Protein AF-H0EDG7-F1 (afdb_monomer)

Radius of gyration: 40.21 Å; Cα contacts (8 Å, |Δi|>4): 149; chains: 1; bounding box: 89×70×114 Å

Sequence (261 aa):
MDDPGAHDLESSDSEDHFSDAQSDLKNSGGASPVVPITRIEKVDNDPSYGEVPGTEAYHMRENDAEPDEIAVVGDASTPAVLDSEENPSTPGGQPIPITVVERVDDSASYGEVPATEAYEKRQADSVPDLVVRTGDRSRSTSTSTRSRAESTPGDLPIPITKVEKVDSKPSHGEVPGTEAYEMRKGDAQPDVVEEVGDAPALNGFTIQELKEHVKKLQAMQETANEVLEYWTKRTDKQLGDREAFEGVIENLVKHARKTRK

Secondary structure (DSSP, 8-state):
----------------------------S-----PPPPEEEESSSSPPTTTSTTSHHHHHHTTSPPPSEEEETT-TTS------S---SSTTSPPPPPPEEEESSSSPPTTTSTTSHHHHHHTTSPPPSEEEETT--------------S--TTSSPPPPPEEEE--SSPPTTTSTTSHHHHHHTTSPPPSEEEE--S-HHHHTS-HHHHHHHHHHHHHHHHHHHHHHHHHHHHHHHHHHHHHHHHHHHHHHHHHHHHHT-

Mean predicted aligned error: 22.63 Å

Structure (mmCIF, N/CA/C/O backbone):
data_AF-H0EDG7-F1
#
_entry.id   AF-H0EDG7-F1
#
loop_
_atom_site.group_PDB
_atom_site.id
_atom_site.type_symbol
_atom_site.label_atom_id
_atom_site.label_alt_id
_atom_site.label_comp_id
_atom_site.label_asym_id
_atom_site.label_entity_id
_atom_site.label_seq_id
_atom_site.pdbx_PDB_ins_code
_atom_site.Cartn_x
_atom_site.Cartn_y
_atom_site.Cartn_z
_atom_site.occupancy
_atom_site.B_iso_or_equiv
_atom_site.auth_seq_id
_atom_site.auth_comp_id
_atom_site.auth_asym_id
_atom_site.auth_atom_id
_atom_site.pdbx_PDB_model_num
ATOM 1 N N . MET A 1 1 ? 11.059 45.692 -13.591 1.00 51.53 1 MET A N 1
ATOM 2 C CA . MET A 1 1 ? 11.182 44.318 -14.124 1.00 51.53 1 MET A CA 1
ATOM 3 C C . MET A 1 1 ? 11.359 43.483 -12.886 1.00 51.53 1 MET A C 1
ATOM 5 O O . MET A 1 1 ? 12.481 43.242 -12.469 1.00 51.53 1 MET A O 1
ATOM 9 N N . ASP A 1 2 ? 10.238 43.258 -12.217 1.00 45.72 2 ASP A N 1
ATOM 10 C CA . ASP A 1 2 ? 10.172 42.574 -10.937 1.00 45.72 2 ASP A CA 1
ATOM 11 C C . ASP A 1 2 ? 9.973 41.090 -11.231 1.00 45.72 2 ASP A C 1
ATOM 13 O O . ASP A 1 2 ? 9.092 40.719 -12.008 1.00 45.72 2 ASP A O 1
ATOM 17 N N . ASP A 1 3 ? 10.872 40.288 -10.677 1.00 57.75 3 ASP A N 1
ATOM 18 C CA . ASP A 1 3 ? 10.943 38.837 -10.797 1.00 57.75 3 ASP A CA 1
ATOM 19 C C . ASP A 1 3 ? 9.896 38.188 -9.868 1.00 57.75 3 ASP A C 1
ATOM 21 O O . ASP A 1 3 ? 9.980 38.374 -8.649 1.00 57.75 3 ASP A O 1
ATOM 25 N N . PRO A 1 4 ? 8.878 37.469 -10.381 1.00 62.25 4 PRO A N 1
ATOM 26 C CA . PRO A 1 4 ? 7.913 36.762 -9.548 1.00 62.25 4 PRO A CA 1
ATOM 27 C C . PRO A 1 4 ? 8.492 35.399 -9.146 1.00 62.25 4 PRO A C 1
ATOM 29 O O . PRO A 1 4 ? 8.066 34.356 -9.640 1.00 62.25 4 PRO A O 1
ATOM 32 N N . GLY A 1 5 ? 9.494 35.412 -8.268 1.00 56.84 5 GLY A N 1
ATOM 33 C CA . GLY A 1 5 ? 10.301 34.233 -7.956 1.00 56.84 5 GLY A CA 1
ATOM 34 C C . GLY A 1 5 ? 10.383 33.893 -6.471 1.00 56.84 5 GLY A C 1
ATOM 35 O O . GLY A 1 5 ? 11.466 33.985 -5.911 1.00 56.84 5 GLY A O 1
ATOM 36 N N . ALA A 1 6 ? 9.259 33.517 -5.847 1.00 57.66 6 ALA A N 1
ATOM 37 C CA . ALA A 1 6 ? 9.152 32.554 -4.731 1.00 57.66 6 ALA A CA 1
ATOM 38 C C . ALA A 1 6 ? 7.725 32.601 -4.156 1.00 57.66 6 ALA A C 1
ATOM 40 O O . ALA A 1 6 ? 7.281 33.642 -3.678 1.00 57.66 6 ALA A O 1
ATOM 41 N N . HIS A 1 7 ? 6.999 31.483 -4.208 1.00 59.50 7 HIS A N 1
ATOM 42 C CA . HIS A 1 7 ? 5.779 31.299 -3.424 1.00 59.50 7 HIS A CA 1
ATOM 43 C C . HIS A 1 7 ? 6.171 30.581 -2.129 1.00 59.50 7 HIS A C 1
ATOM 45 O O . HIS A 1 7 ? 6.910 29.597 -2.182 1.00 59.50 7 HIS A O 1
ATOM 51 N N . ASP A 1 8 ? 5.720 31.096 -0.984 1.00 54.09 8 ASP A N 1
ATOM 52 C CA . ASP A 1 8 ? 5.868 30.425 0.308 1.00 54.09 8 ASP A CA 1
ATOM 53 C C . ASP A 1 8 ? 5.092 29.105 0.254 1.00 54.09 8 ASP A C 1
ATOM 55 O O . ASP A 1 8 ? 3.864 29.093 0.142 1.00 54.09 8 ASP A O 1
ATOM 59 N N . LEU A 1 9 ? 5.816 27.988 0.291 1.00 55.84 9 LEU A N 1
ATOM 60 C CA . LEU A 1 9 ? 5.220 26.679 0.503 1.00 55.84 9 LEU A CA 1
ATOM 61 C C . LEU A 1 9 ? 4.847 26.585 1.983 1.00 55.84 9 LEU A C 1
ATOM 63 O O . LEU A 1 9 ? 5.722 26.557 2.848 1.00 55.84 9 LEU A O 1
ATOM 67 N N . GLU A 1 10 ? 3.545 26.567 2.266 1.00 51.81 10 GLU A N 1
ATOM 68 C CA . GLU A 1 10 ? 3.027 26.195 3.580 1.00 51.81 10 GLU A CA 1
ATOM 69 C C . GLU A 1 10 ? 3.629 24.842 3.981 1.00 51.81 10 GLU A C 1
ATOM 71 O O . GLU A 1 10 ? 3.541 23.865 3.234 1.00 51.81 10 GLU A O 1
ATOM 76 N N . SER A 1 11 ? 4.270 24.798 5.151 1.00 53.69 11 SER A N 1
ATOM 77 C CA . SER A 1 11 ? 4.835 23.583 5.732 1.00 53.69 11 SER A CA 1
ATOM 78 C C . SER A 1 11 ? 3.738 22.538 5.938 1.00 53.69 11 SER A C 1
ATOM 80 O O . SER A 1 11 ? 3.026 22.556 6.942 1.00 53.69 11 SER A O 1
ATOM 82 N N . SER A 1 12 ? 3.594 21.632 4.974 1.00 49.53 12 SER A N 1
ATOM 83 C CA . SER A 1 12 ? 2.807 20.415 5.125 1.00 49.53 12 SER A CA 1
ATOM 84 C C . SER A 1 12 ? 3.620 19.442 5.974 1.00 49.53 12 SER A C 1
ATOM 86 O O . SER A 1 12 ? 4.566 18.822 5.498 1.00 49.53 12 SER A O 1
ATOM 88 N N . ASP A 1 13 ? 3.285 19.373 7.260 1.00 60.22 13 ASP A N 1
ATOM 89 C CA . ASP A 1 13 ? 3.818 18.408 8.226 1.00 60.22 13 ASP A CA 1
ATOM 90 C C . ASP A 1 13 ? 3.144 17.038 8.004 1.00 60.22 13 ASP A C 1
ATOM 92 O O . ASP A 1 13 ? 2.409 16.531 8.853 1.00 60.22 13 ASP A O 1
ATOM 96 N N . SER A 1 14 ? 3.288 16.479 6.793 1.00 53.53 14 SER A N 1
ATOM 97 C CA . SER A 1 14 ? 2.882 15.102 6.514 1.00 53.53 14 SER A CA 1
ATOM 98 C C . SER A 1 14 ? 4.005 14.181 6.959 1.00 53.53 14 SER A C 1
ATOM 100 O O . SER A 1 14 ? 5.002 13.973 6.269 1.00 53.53 14 SER A O 1
ATOM 102 N N . GLU A 1 15 ? 3.845 13.655 8.165 1.00 56.34 15 GLU A N 1
ATOM 103 C CA . GLU A 1 15 ? 4.703 12.632 8.741 1.00 56.34 15 GLU A CA 1
ATOM 104 C C . GLU A 1 15 ? 4.478 11.310 7.990 1.00 56.34 15 GLU A C 1
ATOM 106 O O . GLU A 1 15 ? 3.789 10.391 8.438 1.00 56.34 15 GLU A O 1
ATOM 111 N N . ASP A 1 16 ? 5.019 11.256 6.772 1.00 66.06 16 ASP A N 1
ATOM 112 C CA . ASP A 1 16 ? 5.056 10.077 5.923 1.00 66.06 16 ASP A CA 1
ATOM 113 C C . ASP A 1 16 ? 6.014 9.077 6.564 1.00 66.06 16 ASP A C 1
ATOM 115 O O . ASP A 1 16 ? 7.216 9.018 6.294 1.00 66.06 16 ASP A O 1
ATOM 119 N N . HIS A 1 17 ? 5.461 8.279 7.473 1.00 62.25 17 HIS A N 1
ATOM 120 C CA . HIS A 1 17 ? 6.094 7.074 7.970 1.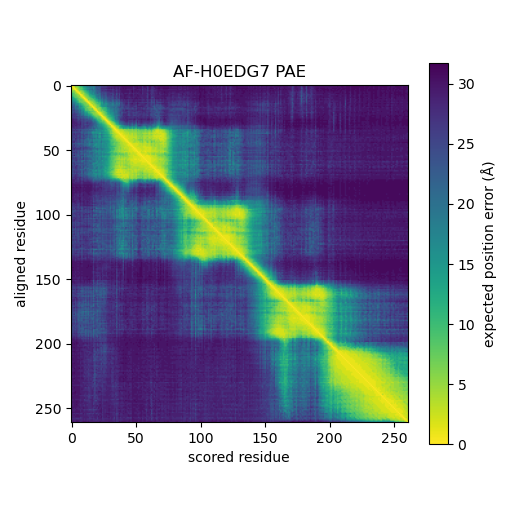00 62.25 17 HIS A CA 1
ATOM 121 C C . HIS A 1 17 ? 6.252 6.092 6.806 1.00 62.25 17 HIS A C 1
ATOM 123 O O . HIS A 1 17 ? 5.409 5.219 6.584 1.00 62.25 17 HIS A O 1
ATOM 129 N N . PHE A 1 18 ? 7.358 6.214 6.071 1.00 51.09 18 PHE A N 1
ATOM 130 C CA . PHE A 1 18 ? 7.866 5.149 5.220 1.00 51.09 18 PHE A CA 1
ATOM 131 C C . PHE A 1 18 ? 8.167 3.957 6.127 1.00 51.09 18 PHE A C 1
ATOM 133 O O . PHE A 1 18 ? 9.223 3.856 6.746 1.00 51.09 18 PHE A O 1
ATOM 140 N N . SER A 1 19 ? 7.181 3.075 6.273 1.00 60.81 19 SER A N 1
ATOM 141 C CA . SER A 1 19 ? 7.402 1.766 6.864 1.00 60.81 19 SER A CA 1
ATOM 142 C C . SER A 1 19 ? 8.324 1.029 5.909 1.00 60.81 19 SER A C 1
ATOM 144 O O . SER A 1 19 ? 7.895 0.635 4.824 1.00 60.81 19 SER A O 1
ATOM 146 N N . ASP A 1 20 ? 9.593 0.927 6.302 1.00 62.75 20 ASP A N 1
ATOM 147 C CA . ASP A 1 20 ? 10.626 0.172 5.606 1.00 62.75 20 ASP A CA 1
ATOM 148 C C . ASP A 1 20 ? 10.026 -1.165 5.173 1.00 62.75 20 ASP A C 1
ATOM 150 O O . ASP A 1 20 ? 9.547 -1.947 6.002 1.00 62.75 20 ASP A O 1
ATOM 154 N N . ALA A 1 21 ? 9.959 -1.385 3.862 1.00 51.22 21 ALA A N 1
ATOM 155 C CA . ALA A 1 21 ? 9.370 -2.577 3.284 1.00 51.22 21 ALA A CA 1
ATOM 156 C C . ALA A 1 21 ? 10.229 -3.788 3.675 1.00 51.22 21 ALA A C 1
ATOM 158 O O . ALA A 1 21 ? 11.151 -4.181 2.964 1.00 51.22 21 ALA A O 1
ATOM 159 N N . GLN A 1 22 ? 9.938 -4.385 4.829 1.00 52.34 22 GLN A N 1
ATOM 160 C CA . GLN A 1 22 ? 10.484 -5.672 5.232 1.00 52.34 22 GLN A CA 1
ATOM 161 C C . GLN A 1 22 ? 9.849 -6.724 4.321 1.00 52.34 22 GLN A C 1
ATOM 163 O O . GLN A 1 22 ? 8.734 -7.196 4.544 1.00 52.34 22 GLN A O 1
ATOM 168 N N . SER A 1 23 ? 10.545 -7.058 3.237 1.00 54.28 23 SER A N 1
ATOM 169 C CA . SER A 1 23 ? 10.202 -8.207 2.416 1.00 54.28 23 SER A CA 1
ATOM 170 C C . SER A 1 23 ? 10.403 -9.468 3.256 1.00 54.28 23 SER A C 1
ATOM 172 O O . SER A 1 23 ? 11.540 -9.851 3.536 1.00 54.28 23 SER A O 1
ATOM 174 N N . ASP A 1 24 ? 9.304 -10.114 3.645 1.00 47.56 24 ASP A N 1
ATOM 175 C CA . ASP A 1 24 ? 9.280 -11.450 4.244 1.00 47.56 24 ASP A CA 1
ATOM 176 C C . ASP A 1 24 ? 9.821 -12.489 3.247 1.00 47.56 24 ASP A C 1
ATOM 178 O O . ASP A 1 24 ? 9.075 -13.242 2.607 1.00 47.56 24 ASP A O 1
ATOM 182 N N . LEU A 1 25 ? 11.146 -12.554 3.098 1.00 52.06 25 LEU A N 1
ATOM 183 C CA . LEU A 1 25 ? 11.788 -13.656 2.404 1.00 52.06 25 LEU A CA 1
ATOM 184 C C . LEU A 1 25 ? 11.828 -14.841 3.363 1.00 52.06 25 LEU A C 1
ATOM 186 O O . LEU A 1 25 ? 12.704 -14.990 4.214 1.00 52.06 25 LEU A O 1
ATOM 190 N N . LYS A 1 26 ? 10.790 -15.666 3.242 1.00 47.12 26 LYS A N 1
ATOM 191 C CA . LYS A 1 26 ? 10.608 -16.907 3.985 1.00 47.12 26 LYS A CA 1
ATOM 192 C C . LYS A 1 26 ? 11.898 -17.729 3.956 1.00 47.12 26 LYS A C 1
ATOM 194 O O . LYS A 1 26 ? 12.333 -18.204 2.914 1.00 47.12 26 LYS A O 1
ATOM 199 N N . ASN A 1 27 ? 12.454 -17.880 5.150 1.00 51.97 27 ASN A N 1
ATOM 200 C CA . ASN A 1 27 ? 13.577 -18.706 5.559 1.00 51.97 27 ASN A CA 1
ATOM 201 C C . ASN A 1 27 ? 13.759 -19.984 4.709 1.00 51.97 27 ASN A C 1
ATOM 203 O O . ASN A 1 27 ? 13.069 -20.984 4.920 1.00 51.97 27 ASN A O 1
ATOM 207 N N . SER A 1 28 ? 14.741 -19.980 3.804 1.00 50.44 28 SER A N 1
ATOM 208 C CA . SER A 1 28 ? 15.281 -21.196 3.192 1.00 50.44 28 SER A CA 1
ATOM 209 C C . SER A 1 28 ? 16.796 -21.258 3.396 1.00 50.44 28 SER A C 1
ATOM 211 O O . SER A 1 28 ? 17.553 -20.619 2.677 1.00 50.44 28 SER A O 1
ATOM 213 N N . GLY A 1 29 ? 17.219 -22.069 4.370 1.00 48.09 29 GLY A N 1
ATOM 214 C CA . GLY A 1 29 ? 18.529 -22.724 4.372 1.00 48.09 29 GLY A CA 1
ATOM 215 C C . GLY A 1 29 ? 19.747 -21.879 4.754 1.00 48.09 29 GLY A C 1
ATOM 216 O O . GLY A 1 29 ? 20.481 -21.431 3.889 1.00 48.09 29 GLY A O 1
ATOM 217 N N . GLY A 1 30 ? 20.035 -21.804 6.056 1.00 51.44 30 GLY A N 1
ATOM 218 C CA . GLY A 1 30 ? 21.376 -22.056 6.608 1.00 51.44 30 GLY A CA 1
ATOM 219 C C . GLY A 1 30 ? 22.608 -21.460 5.914 1.00 51.44 30 GLY A C 1
ATOM 220 O O . GLY A 1 30 ? 23.601 -22.167 5.771 1.00 51.44 30 GLY A O 1
ATOM 221 N N . ALA A 1 31 ? 22.589 -20.180 5.561 1.00 59.00 31 ALA A N 1
ATOM 222 C CA . ALA A 1 31 ? 23.798 -19.382 5.407 1.00 59.00 31 ALA A CA 1
ATOM 223 C C . ALA A 1 31 ? 23.627 -18.146 6.291 1.00 59.00 31 ALA A C 1
ATOM 225 O O . ALA A 1 31 ? 22.603 -17.467 6.206 1.00 59.00 31 ALA A O 1
ATOM 226 N N . SER A 1 32 ? 24.587 -17.876 7.178 1.00 59.94 32 SER A N 1
ATOM 227 C CA . SER A 1 32 ? 24.680 -16.570 7.836 1.00 59.94 32 SER A CA 1
ATOM 228 C C . SER A 1 32 ? 24.559 -15.480 6.765 1.00 59.94 32 SER A C 1
ATOM 230 O O . SER A 1 32 ? 25.102 -15.686 5.674 1.00 59.94 32 SER A O 1
ATOM 232 N N . PRO A 1 33 ? 23.871 -14.353 7.023 1.00 60.50 33 PRO A N 1
ATOM 233 C CA . PRO A 1 33 ? 23.841 -13.264 6.058 1.00 60.50 33 PRO A CA 1
ATOM 234 C C . PRO A 1 33 ? 25.289 -12.898 5.730 1.00 60.50 33 PRO A C 1
ATOM 236 O O . PRO A 1 33 ? 26.079 -12.603 6.628 1.00 60.50 33 PRO A O 1
ATOM 239 N N . VAL A 1 34 ? 25.661 -13.023 4.455 1.00 73.88 34 VAL A N 1
ATOM 240 C CA . VAL A 1 34 ? 26.970 -12.582 3.977 1.00 73.88 34 VAL A CA 1
ATOM 241 C C . VAL A 1 34 ? 27.011 -11.085 4.238 1.00 73.88 34 VAL A C 1
ATOM 243 O O . VAL A 1 34 ? 26.211 -10.346 3.666 1.00 73.88 34 VAL A O 1
ATOM 246 N N . VAL A 1 35 ? 27.876 -10.653 5.155 1.00 77.25 35 VAL A N 1
ATOM 247 C CA . VAL A 1 35 ? 28.066 -9.228 5.418 1.00 77.25 35 VAL A CA 1
ATOM 248 C C . VAL A 1 35 ? 28.651 -8.627 4.140 1.00 77.25 35 VAL A C 1
ATOM 250 O O . VAL A 1 35 ? 29.702 -9.099 3.696 1.00 77.25 35 VAL A O 1
ATOM 253 N N . PRO A 1 36 ? 27.969 -7.664 3.496 1.00 81.50 36 PRO A N 1
ATOM 254 C CA . PRO A 1 36 ? 28.526 -6.998 2.331 1.00 81.50 36 PRO A CA 1
ATOM 255 C C . PRO A 1 36 ? 29.801 -6.265 2.757 1.00 81.50 36 PRO A C 1
ATOM 257 O O . PRO A 1 36 ? 29.776 -5.510 3.724 1.00 81.50 36 PRO A O 1
ATOM 260 N N . ILE A 1 37 ? 30.901 -6.517 2.049 1.00 83.75 37 ILE A N 1
ATOM 261 C CA . ILE A 1 37 ? 32.187 -5.853 2.284 1.00 83.75 37 ILE A CA 1
ATOM 262 C C . ILE A 1 37 ? 32.341 -4.662 1.342 1.00 83.75 37 ILE A C 1
ATOM 264 O O . ILE A 1 37 ? 31.958 -4.724 0.171 1.00 83.75 37 ILE A O 1
ATOM 268 N N . THR A 1 38 ? 32.917 -3.582 1.852 1.00 86.12 38 THR A N 1
ATOM 269 C CA . THR A 1 38 ? 33.214 -2.368 1.092 1.00 86.12 38 THR A CA 1
ATOM 270 C C . THR A 1 38 ? 34.687 -2.354 0.689 1.00 86.12 38 THR A C 1
ATOM 272 O O . THR A 1 38 ? 35.581 -2.409 1.530 1.00 86.12 38 THR A O 1
ATOM 275 N N . ARG A 1 39 ? 34.959 -2.297 -0.620 1.00 87.00 39 ARG A N 1
ATOM 276 C CA . ARG A 1 39 ? 36.321 -2.264 -1.167 1.00 87.00 39 ARG A CA 1
ATOM 277 C C . ARG A 1 39 ? 36.515 -1.032 -2.038 1.00 87.00 39 ARG A C 1
ATOM 279 O O . ARG A 1 39 ? 35.730 -0.803 -2.955 1.00 87.00 39 ARG A O 1
ATOM 286 N N . ILE A 1 40 ? 37.586 -0.286 -1.783 1.00 86.00 40 ILE A N 1
ATOM 287 C CA . ILE A 1 40 ? 38.008 0.866 -2.584 1.00 86.00 40 ILE A CA 1
ATOM 288 C C . ILE A 1 40 ? 39.315 0.535 -3.304 1.00 86.00 40 ILE A C 1
ATOM 290 O O . ILE A 1 40 ? 40.217 -0.084 -2.745 1.00 86.00 40 ILE A O 1
ATOM 294 N N . GLU A 1 41 ? 39.410 0.966 -4.557 1.00 86.00 41 GLU A N 1
ATOM 295 C CA . GLU A 1 41 ? 40.588 0.826 -5.405 1.00 86.00 41 GLU A CA 1
ATOM 296 C C . GLU A 1 41 ? 41.230 2.210 -5.621 1.00 86.00 41 GLU A C 1
ATOM 298 O O . GLU A 1 41 ? 40.601 3.134 -6.133 1.00 86.00 41 GLU A O 1
ATOM 303 N N . LYS A 1 42 ? 42.474 2.372 -5.172 1.00 85.75 42 LYS A N 1
ATOM 304 C CA . LYS A 1 42 ? 43.300 3.576 -5.278 1.00 85.75 42 LYS A CA 1
ATOM 305 C C . LYS A 1 42 ? 44.233 3.476 -6.476 1.00 85.75 42 LYS A C 1
ATOM 307 O O . LYS A 1 42 ? 44.764 2.411 -6.760 1.00 85.75 42 LYS A O 1
ATOM 312 N N . VAL A 1 43 ? 44.471 4.589 -7.160 1.00 85.38 43 VAL A N 1
ATOM 313 C CA . VAL A 1 43 ? 45.346 4.634 -8.346 1.00 85.38 43 VAL A CA 1
ATOM 314 C C . VAL A 1 43 ? 46.827 4.723 -7.955 1.00 85.38 43 VAL A C 1
ATOM 316 O O . VAL A 1 43 ? 47.685 4.188 -8.650 1.00 85.38 43 VAL A O 1
ATOM 319 N N . ASP A 1 44 ? 47.126 5.357 -6.825 1.00 83.81 44 ASP A N 1
ATOM 320 C CA . ASP A 1 44 ? 48.459 5.536 -6.259 1.00 83.81 44 ASP A CA 1
ATOM 321 C C . ASP A 1 44 ? 48.420 5.453 -4.720 1.00 83.81 44 ASP A C 1
ATOM 323 O O . ASP A 1 44 ? 47.365 5.332 -4.094 1.00 83.81 44 ASP A O 1
ATOM 327 N N . ASN A 1 45 ? 49.603 5.448 -4.102 1.00 84.19 45 ASN A N 1
ATOM 328 C CA . ASN A 1 45 ? 49.759 5.439 -2.642 1.00 84.19 45 ASN A CA 1
ATOM 329 C C . ASN A 1 45 ? 49.831 6.853 -2.044 1.00 84.19 45 ASN A C 1
ATOM 331 O O . ASN A 1 45 ? 50.061 6.999 -0.841 1.00 84.19 45 ASN A O 1
ATOM 335 N N . ASP A 1 46 ? 49.685 7.887 -2.870 1.00 87.75 46 ASP A N 1
ATOM 336 C CA . ASP A 1 46 ? 49.816 9.261 -2.416 1.00 87.75 46 ASP A CA 1
A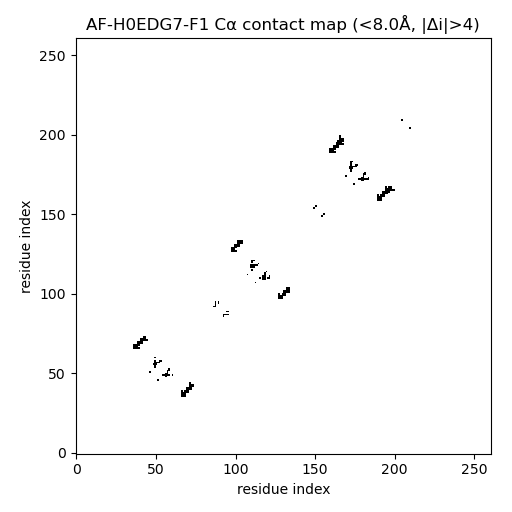TOM 337 C C . ASP A 1 46 ? 48.540 9.689 -1.663 1.00 87.75 46 ASP A C 1
ATOM 339 O O . ASP A 1 46 ? 47.426 9.400 -2.110 1.00 87.75 46 ASP A O 1
ATOM 343 N N . PRO A 1 47 ? 48.659 10.358 -0.498 1.00 88.19 47 PRO A N 1
ATOM 344 C CA . PRO A 1 47 ? 47.495 10.769 0.279 1.00 88.19 47 PRO A CA 1
ATOM 345 C C . PRO A 1 47 ? 46.557 11.679 -0.519 1.00 88.19 47 PRO A C 1
ATOM 347 O O . PRO A 1 47 ? 46.960 12.735 -1.014 1.00 88.19 47 PRO A O 1
ATOM 350 N N . SER A 1 48 ? 45.280 11.305 -0.586 1.00 85.62 48 SER A N 1
ATOM 351 C CA . SER A 1 48 ? 44.251 12.110 -1.250 1.00 85.62 48 SER A CA 1
ATOM 352 C C . SER A 1 48 ? 43.733 13.245 -0.347 1.00 85.62 48 SER A C 1
ATOM 354 O O . SER A 1 48 ? 44.025 13.314 0.854 1.00 85.62 48 SER A O 1
ATOM 356 N N . TYR A 1 49 ? 42.957 14.179 -0.911 1.00 86.12 49 TYR A N 1
ATOM 357 C CA . TYR A 1 49 ? 42.399 15.302 -0.150 1.00 86.12 49 TYR A CA 1
ATOM 358 C C . TYR A 1 49 ? 41.561 14.807 1.038 1.00 86.12 49 TYR A C 1
ATOM 360 O O . TYR A 1 49 ? 40.540 14.148 0.841 1.00 86.12 49 TYR A O 1
ATOM 368 N N . GLY A 1 50 ? 42.012 15.145 2.254 1.00 87.56 50 GLY A N 1
ATOM 369 C CA . GLY A 1 50 ? 41.441 14.754 3.552 1.00 87.56 50 GLY A CA 1
ATOM 370 C C . GLY A 1 50 ? 42.036 13.486 4.190 1.00 87.56 50 GLY A C 1
ATOM 371 O O . GLY A 1 50 ? 41.528 13.035 5.206 1.00 87.56 50 GLY A O 1
ATOM 372 N N . GLU A 1 51 ? 43.037 12.837 3.583 1.00 87.88 51 GLU A N 1
ATOM 373 C CA . GLU A 1 51 ? 43.777 11.719 4.212 1.00 87.88 51 GLU A CA 1
ATOM 374 C C . GLU A 1 51 ? 44.997 12.226 4.983 1.00 87.88 51 GLU A C 1
ATOM 376 O O . GLU A 1 51 ? 45.602 11.499 5.763 1.00 87.88 51 GLU A O 1
ATOM 381 N N . VAL A 1 52 ? 45.358 13.493 4.763 1.00 91.25 52 VAL A N 1
ATOM 382 C CA . VAL A 1 52 ? 46.487 14.156 5.410 1.00 91.25 52 VAL A CA 1
ATOM 383 C C . VAL A 1 52 ? 46.080 14.594 6.823 1.00 91.25 52 VAL A C 1
ATOM 385 O O . VAL A 1 52 ? 45.225 15.484 6.944 1.00 91.25 52 VAL A O 1
ATOM 388 N N . PRO A 1 53 ? 46.707 14.042 7.882 1.00 92.69 53 PRO A N 1
ATOM 389 C CA . PRO A 1 53 ? 46.385 14.395 9.261 1.00 92.69 53 PRO A CA 1
ATOM 390 C C . PRO A 1 53 ? 46.550 15.893 9.543 1.00 92.69 53 PRO A C 1
ATOM 392 O O . PRO A 1 53 ? 47.507 16.522 9.086 1.00 92.69 53 PRO A O 1
ATOM 395 N N . GLY A 1 54 ? 45.627 16.464 10.321 1.00 88.81 54 GLY A N 1
ATOM 396 C CA . GLY A 1 54 ? 45.651 17.875 10.731 1.00 88.81 54 GLY A CA 1
ATOM 397 C C . GLY A 1 54 ? 45.046 18.864 9.727 1.00 88.81 54 GLY A C 1
ATOM 398 O O . GLY A 1 54 ? 45.127 20.073 9.945 1.00 88.81 54 GLY A O 1
ATOM 399 N N . THR A 1 55 ? 44.438 18.383 8.639 1.00 92.06 55 THR A N 1
ATOM 400 C CA . THR A 1 55 ? 43.645 19.216 7.720 1.00 92.06 55 THR A CA 1
ATOM 401 C C . THR A 1 55 ? 42.176 19.276 8.155 1.00 92.06 55 THR A C 1
ATOM 403 O O . THR A 1 55 ? 41.659 18.323 8.726 1.00 92.06 55 THR A O 1
ATOM 406 N N . GLU A 1 56 ? 41.469 20.369 7.844 1.00 91.12 56 GLU A N 1
ATOM 407 C CA . GLU A 1 56 ? 40.011 20.479 8.073 1.00 91.12 56 GLU A CA 1
ATOM 408 C C . GLU A 1 56 ? 39.245 19.301 7.442 1.00 91.12 56 GLU A C 1
ATOM 410 O O . GLU A 1 56 ? 38.354 18.721 8.054 1.00 91.12 56 GLU A O 1
ATOM 415 N N . ALA A 1 57 ? 39.648 18.893 6.234 1.00 88.38 57 ALA A N 1
ATOM 416 C CA . ALA A 1 57 ? 39.054 17.762 5.527 1.00 88.38 57 ALA A CA 1
ATOM 417 C C . ALA A 1 57 ? 39.296 16.410 6.217 1.00 88.38 57 ALA A C 1
ATOM 419 O O . ALA A 1 57 ? 38.435 15.539 6.144 1.00 88.38 57 ALA A O 1
ATOM 420 N N . TYR A 1 58 ? 40.433 16.243 6.896 1.00 90.19 58 TYR A N 1
ATOM 421 C CA . TYR A 1 58 ? 40.721 15.053 7.696 1.00 90.19 58 TYR A CA 1
ATOM 422 C C . TYR A 1 58 ? 39.824 14.987 8.934 1.00 90.19 58 TYR A C 1
ATOM 424 O O . TYR A 1 58 ? 39.196 13.962 9.162 1.00 90.19 58 TYR A O 1
ATOM 432 N N . HIS A 1 59 ? 39.661 16.097 9.666 1.00 91.94 59 HIS A N 1
ATOM 433 C CA . HIS A 1 59 ? 38.782 16.140 10.844 1.00 91.94 59 HIS A CA 1
ATOM 434 C C . HIS A 1 59 ? 37.307 15.889 10.500 1.00 91.94 59 HIS A C 1
ATOM 436 O O . HIS A 1 59 ? 36.589 15.272 11.282 1.00 91.94 59 HIS A O 1
ATOM 442 N N . MET A 1 60 ? 36.841 16.338 9.327 1.00 90.00 60 MET A N 1
ATOM 443 C CA . MET A 1 60 ? 35.487 16.011 8.864 1.00 90.00 60 MET A CA 1
ATOM 444 C C . MET A 1 60 ? 35.316 14.504 8.619 1.00 90.00 60 MET A C 1
ATOM 446 O O . MET A 1 60 ? 34.266 13.964 8.953 1.00 90.00 60 MET A O 1
ATOM 450 N N . ARG A 1 61 ? 36.359 13.826 8.118 1.00 88.06 61 ARG A N 1
ATOM 451 C CA . ARG A 1 61 ? 36.363 12.384 7.834 1.00 88.06 61 ARG A CA 1
ATOM 452 C C . ARG A 1 61 ? 36.567 11.476 9.040 1.00 88.06 61 ARG A C 1
ATOM 454 O O . ARG A 1 61 ? 36.264 10.298 8.934 1.00 88.06 61 ARG A O 1
ATOM 461 N N . GLU A 1 62 ? 37.037 11.985 10.177 1.00 88.81 62 GLU A N 1
ATOM 462 C CA . GLU A 1 62 ? 37.203 11.175 11.399 1.00 88.81 62 GLU A CA 1
ATOM 463 C C . GLU A 1 62 ? 35.888 10.534 11.880 1.00 88.81 62 GLU A C 1
ATOM 465 O O . GLU A 1 62 ? 35.917 9.558 12.627 1.00 88.81 62 GLU A O 1
ATOM 470 N N . ASN A 1 63 ? 34.742 11.077 11.454 1.00 86.94 63 ASN A N 1
ATOM 471 C CA . ASN A 1 63 ? 33.416 10.538 11.760 1.00 86.94 63 ASN A CA 1
ATOM 472 C C . ASN A 1 63 ? 32.822 9.685 10.624 1.00 86.94 63 ASN A C 1
ATOM 474 O O . ASN A 1 63 ? 31.757 9.094 10.819 1.00 86.94 63 ASN A O 1
ATOM 478 N N . ASP A 1 64 ? 33.471 9.632 9.458 1.00 88.94 64 ASP A N 1
ATOM 479 C CA . ASP A 1 64 ? 33.023 8.827 8.322 1.00 88.94 64 ASP A CA 1
ATOM 480 C C . ASP A 1 64 ? 33.417 7.355 8.530 1.00 88.94 64 ASP A C 1
ATOM 482 O O . ASP A 1 64 ? 34.389 7.031 9.212 1.00 88.94 64 ASP A O 1
ATOM 486 N N . ALA A 1 65 ? 32.652 6.436 7.940 1.00 86.50 65 ALA A N 1
ATOM 487 C CA . ALA A 1 65 ? 32.979 5.015 7.988 1.00 86.50 65 ALA A CA 1
ATOM 488 C C . ALA A 1 65 ? 34.208 4.704 7.114 1.00 86.50 65 ALA A C 1
ATOM 490 O O . ALA A 1 65 ? 34.267 5.107 5.950 1.00 86.50 65 ALA A O 1
ATOM 491 N N . GLU A 1 66 ? 35.162 3.945 7.655 1.00 86.50 66 GLU A N 1
ATOM 492 C CA . GLU A 1 66 ? 36.308 3.442 6.892 1.00 86.50 66 GLU A CA 1
ATOM 493 C C . GLU A 1 66 ? 35.914 2.191 6.082 1.00 86.50 66 GLU A C 1
ATOM 495 O O . GLU A 1 66 ? 35.187 1.337 6.597 1.00 86.50 66 GLU A O 1
ATOM 500 N N . PRO A 1 67 ? 36.368 2.063 4.819 1.00 88.56 67 PRO A N 1
ATOM 501 C CA . PRO A 1 67 ? 36.121 0.872 4.012 1.00 88.56 67 PRO A CA 1
ATOM 502 C C . PRO A 1 67 ? 36.873 -0.345 4.564 1.00 88.56 67 PRO A C 1
ATOM 504 O O . PRO A 1 67 ? 37.952 -0.216 5.141 1.00 88.56 67 PRO A O 1
ATOM 507 N N . ASP A 1 68 ? 36.346 -1.541 4.307 1.00 87.56 68 ASP A N 1
ATOM 508 C CA . ASP A 1 68 ? 36.941 -2.792 4.791 1.00 87.56 68 ASP A CA 1
ATOM 509 C C . ASP A 1 68 ? 38.258 -3.144 4.070 1.00 87.56 68 ASP A C 1
ATOM 511 O O . ASP A 1 68 ? 39.178 -3.695 4.677 1.00 87.56 68 ASP A O 1
ATOM 515 N N . GLU A 1 69 ? 38.365 -2.842 2.770 1.00 85.50 69 GLU A N 1
ATOM 516 C CA . GLU A 1 69 ? 39.559 -3.119 1.960 1.00 85.50 69 GLU A CA 1
ATOM 517 C C . GLU A 1 69 ? 39.948 -1.915 1.083 1.00 85.50 69 GLU A C 1
ATOM 519 O O . GLU A 1 69 ? 39.118 -1.356 0.364 1.00 85.50 69 GLU A O 1
ATOM 524 N N . ILE A 1 70 ? 41.235 -1.547 1.093 1.00 82.62 70 ILE A N 1
ATOM 525 C CA . ILE A 1 70 ? 41.821 -0.522 0.216 1.00 82.62 70 ILE A CA 1
ATOM 526 C C . ILE A 1 70 ? 42.903 -1.187 -0.644 1.00 82.62 70 ILE A C 1
ATOM 528 O O . ILE A 1 70 ? 43.959 -1.559 -0.136 1.00 82.62 70 ILE A O 1
ATOM 532 N N . ALA A 1 71 ? 42.648 -1.346 -1.942 1.00 81.25 71 ALA A N 1
ATOM 533 C CA . ALA A 1 71 ? 43.589 -1.918 -2.908 1.00 81.25 71 ALA A CA 1
ATOM 534 C C . ALA A 1 71 ? 44.229 -0.811 -3.754 1.00 81.25 71 ALA A C 1
ATOM 536 O O . ALA A 1 71 ? 43.533 0.121 -4.119 1.00 81.25 71 ALA A O 1
ATOM 537 N N . VAL A 1 72 ? 45.517 -0.902 -4.102 1.00 82.12 72 VAL A N 1
ATOM 538 C CA . VAL A 1 72 ? 46.197 0.092 -4.959 1.00 82.12 72 VAL A CA 1
ATOM 539 C C . VAL A 1 72 ? 46.543 -0.537 -6.311 1.00 82.12 72 VAL A C 1
ATOM 541 O O . VAL A 1 72 ? 47.230 -1.560 -6.363 1.00 82.12 72 VAL A O 1
ATOM 544 N N . VAL A 1 73 ? 46.077 0.067 -7.405 1.00 66.44 73 VAL A N 1
ATOM 545 C CA . VAL A 1 73 ? 46.298 -0.378 -8.789 1.00 66.44 73 VAL A CA 1
ATOM 546 C C . VAL A 1 73 ? 47.758 -0.169 -9.167 1.00 66.44 73 VAL A C 1
ATOM 548 O O . VAL A 1 73 ? 48.148 0.889 -9.646 1.00 66.44 73 VAL A O 1
ATOM 551 N N . GLY A 1 74 ? 48.594 -1.181 -8.941 1.00 62.78 74 GLY A N 1
ATOM 552 C CA . GLY A 1 74 ? 50.003 -1.143 -9.343 1.00 62.78 74 GLY A CA 1
ATOM 553 C C . GLY A 1 74 ? 50.982 -1.809 -8.382 1.00 62.78 74 GLY A C 1
ATOM 554 O O . GLY A 1 74 ? 52.146 -1.972 -8.746 1.00 62.78 74 GLY A O 1
ATOM 555 N N . ASP A 1 75 ? 50.548 -2.234 -7.192 1.00 54.56 75 ASP A N 1
ATOM 556 C CA . ASP A 1 75 ? 51.410 -3.023 -6.311 1.00 54.56 75 ASP A CA 1
ATOM 557 C C . ASP A 1 75 ? 51.431 -4.492 -6.769 1.00 54.56 75 ASP A C 1
ATOM 559 O O . ASP A 1 75 ? 50.502 -5.272 -6.548 1.00 54.56 75 ASP A O 1
ATOM 563 N N . ALA A 1 76 ? 52.517 -4.870 -7.444 1.00 52.12 76 ALA A N 1
ATOM 564 C CA . ALA A 1 76 ? 52.779 -6.203 -7.991 1.00 52.12 76 ALA A CA 1
ATOM 565 C C . ALA A 1 76 ? 53.047 -7.287 -6.917 1.00 52.12 76 ALA A C 1
ATOM 567 O O . ALA A 1 76 ? 53.690 -8.299 -7.200 1.00 52.12 76 ALA A O 1
ATOM 568 N N . SER A 1 77 ? 52.580 -7.087 -5.684 1.00 50.47 77 SER A N 1
ATOM 569 C CA . SER A 1 77 ? 52.853 -7.958 -4.534 1.00 50.47 77 SER A CA 1
ATOM 570 C C . SER A 1 77 ? 51.739 -8.975 -4.240 1.00 50.47 77 SER A C 1
ATOM 572 O O . SER A 1 77 ? 51.820 -9.712 -3.257 1.00 50.47 77 SER A O 1
ATOM 574 N N . THR A 1 78 ? 50.723 -9.086 -5.100 1.00 47.78 78 THR A N 1
ATOM 575 C CA . THR A 1 78 ? 49.777 -10.215 -5.084 1.00 47.78 78 THR A CA 1
ATOM 576 C C . THR A 1 78 ? 50.245 -11.289 -6.074 1.00 47.78 78 THR A C 1
ATOM 578 O O . THR A 1 78 ? 50.665 -10.952 -7.184 1.00 47.78 78 THR A O 1
ATOM 581 N N . PRO A 1 79 ? 50.259 -12.587 -5.704 1.00 41.91 79 PRO A N 1
ATOM 582 C CA . PRO A 1 79 ? 50.747 -13.626 -6.596 1.00 41.91 79 PRO A CA 1
ATOM 583 C C . PRO A 1 79 ? 49.871 -13.664 -7.846 1.00 41.91 79 PRO A C 1
ATOM 585 O O . PRO A 1 79 ? 48.676 -13.945 -7.780 1.00 41.91 79 PRO A O 1
ATOM 588 N N . ALA A 1 80 ? 50.512 -13.371 -8.975 1.00 47.47 80 ALA A N 1
ATOM 589 C CA . ALA A 1 80 ? 49.960 -13.453 -10.309 1.00 47.47 80 ALA A CA 1
ATOM 590 C C . ALA A 1 80 ? 49.266 -14.804 -10.530 1.00 47.47 80 ALA A C 1
ATOM 592 O O . ALA A 1 80 ? 49.917 -15.833 -10.729 1.00 47.47 80 ALA A O 1
ATOM 593 N N . VAL A 1 81 ? 47.935 -14.790 -10.552 1.00 42.12 81 VAL A N 1
ATOM 594 C CA . VAL A 1 81 ? 47.197 -15.743 -11.373 1.00 42.12 81 VAL A CA 1
ATOM 595 C C . VAL A 1 81 ? 47.355 -15.232 -12.796 1.00 42.12 81 VAL A C 1
ATOM 597 O O . VAL A 1 81 ? 46.755 -14.239 -13.196 1.00 42.12 81 VAL A O 1
ATOM 600 N N . LEU A 1 82 ? 48.273 -15.871 -13.515 1.00 48.03 82 LEU A N 1
ATOM 601 C CA . LEU A 1 82 ? 48.397 -15.775 -14.959 1.00 48.03 82 LEU A CA 1
ATOM 602 C C . LEU A 1 82 ? 47.060 -16.198 -15.574 1.00 48.03 82 LEU A C 1
ATOM 604 O O . LEU A 1 82 ? 46.818 -17.391 -15.736 1.00 48.03 82 LEU A O 1
ATOM 608 N N . ASP A 1 83 ? 46.225 -15.229 -15.928 1.00 37.69 83 ASP A N 1
ATOM 609 C CA . ASP A 1 83 ? 45.248 -15.415 -16.989 1.00 37.69 83 ASP A CA 1
ATOM 610 C C . ASP A 1 83 ? 45.489 -14.324 -18.028 1.00 37.69 83 ASP A C 1
ATOM 612 O O . ASP A 1 83 ? 45.288 -13.133 -17.799 1.00 37.69 83 ASP A O 1
ATOM 616 N N . SER A 1 84 ? 46.086 -14.746 -19.138 1.00 43.25 84 SER A N 1
ATOM 617 C CA . SER A 1 84 ? 46.363 -13.913 -20.305 1.00 43.25 84 SER A CA 1
ATOM 618 C C . SER A 1 84 ? 45.133 -13.895 -21.206 1.00 43.25 84 SER A C 1
ATOM 620 O O . SER A 1 84 ? 45.202 -14.310 -22.356 1.00 43.25 84 SER A O 1
ATOM 622 N N . GLU A 1 85 ? 44.019 -13.423 -20.668 1.00 47.12 85 GLU A N 1
ATOM 623 C CA . GLU A 1 85 ? 42.847 -13.003 -21.427 1.00 47.12 85 GLU A CA 1
ATOM 624 C C . GLU A 1 85 ? 42.634 -11.532 -21.055 1.00 47.12 85 GLU A C 1
ATOM 626 O O . GLU A 1 85 ? 42.755 -11.161 -19.888 1.00 47.12 85 GLU A O 1
ATOM 631 N N . GLU A 1 86 ? 42.435 -10.676 -22.054 1.00 50.09 86 GLU A N 1
ATOM 632 C CA . GLU A 1 86 ? 42.242 -9.230 -21.923 1.00 50.09 86 GLU A CA 1
ATOM 633 C C . GLU A 1 86 ? 41.165 -8.895 -20.877 1.00 50.09 86 GLU A C 1
ATOM 635 O O . GLU A 1 86 ? 39.987 -8.765 -21.202 1.00 50.09 86 GLU A O 1
ATOM 640 N N . ASN A 1 87 ? 41.550 -8.742 -19.609 1.00 47.91 87 ASN A N 1
ATOM 641 C CA . ASN A 1 87 ? 40.641 -8.232 -18.595 1.00 47.91 87 ASN A CA 1
ATOM 642 C C . ASN A 1 87 ? 40.297 -6.788 -18.989 1.00 47.91 87 ASN A C 1
ATOM 644 O O . ASN A 1 87 ? 41.202 -5.949 -19.065 1.00 47.91 87 ASN A O 1
ATOM 648 N N . PRO A 1 88 ? 39.026 -6.482 -19.306 1.00 52.59 88 PRO A N 1
ATOM 649 C CA . PRO A 1 88 ? 38.658 -5.173 -19.810 1.00 52.59 88 PRO A CA 1
ATOM 650 C C . PRO A 1 88 ? 38.950 -4.133 -18.731 1.00 52.59 88 PRO A C 1
ATOM 652 O O . PRO A 1 88 ? 38.553 -4.289 -17.579 1.00 52.59 88 PRO A O 1
ATOM 655 N N . SER A 1 89 ? 39.647 -3.065 -19.125 1.00 56.81 89 SER A N 1
ATOM 656 C CA . SER A 1 89 ? 40.167 -1.992 -18.259 1.00 56.81 89 SER A CA 1
ATOM 657 C C . SER A 1 89 ? 39.086 -1.173 -17.527 1.00 56.81 89 SER A C 1
ATOM 659 O O . SER A 1 89 ? 39.379 -0.113 -16.975 1.00 56.81 89 SER A O 1
ATOM 661 N N . THR A 1 90 ? 37.829 -1.609 -17.558 1.00 62.47 90 THR A N 1
ATOM 662 C CA . THR A 1 90 ? 36.698 -0.945 -16.918 1.00 62.47 90 THR A CA 1
ATOM 663 C C . THR A 1 90 ? 36.443 -1.500 -15.520 1.00 62.47 90 THR A C 1
ATOM 665 O O . THR A 1 90 ? 36.412 -2.726 -15.354 1.00 62.47 90 THR A O 1
ATOM 668 N N . PRO A 1 91 ? 36.140 -0.633 -14.540 1.00 54.28 91 PRO A N 1
ATOM 669 C CA . PRO A 1 91 ? 35.647 -1.051 -13.232 1.00 54.28 91 PRO A CA 1
ATOM 670 C C . PRO A 1 91 ? 34.438 -1.985 -13.401 1.00 54.28 91 PRO A C 1
ATOM 672 O O . PRO A 1 91 ? 33.423 -1.594 -13.974 1.00 54.28 91 PRO A O 1
ATOM 675 N N . GLY A 1 92 ? 34.565 -3.240 -12.963 1.00 63.78 92 GLY A N 1
ATOM 676 C CA . GLY A 1 92 ? 33.510 -4.256 -13.083 1.00 63.78 92 GLY A CA 1
ATOM 677 C C . GLY A 1 92 ? 33.721 -5.332 -14.155 1.00 63.78 92 GLY A C 1
ATOM 678 O O . GLY A 1 92 ? 32.851 -6.186 -14.312 1.00 63.78 92 GLY A O 1
ATOM 679 N N . GLY A 1 93 ? 34.850 -5.334 -14.875 1.00 64.69 93 GLY A N 1
ATOM 680 C CA . GLY A 1 93 ? 35.272 -6.481 -15.695 1.00 64.69 93 GLY A CA 1
ATOM 681 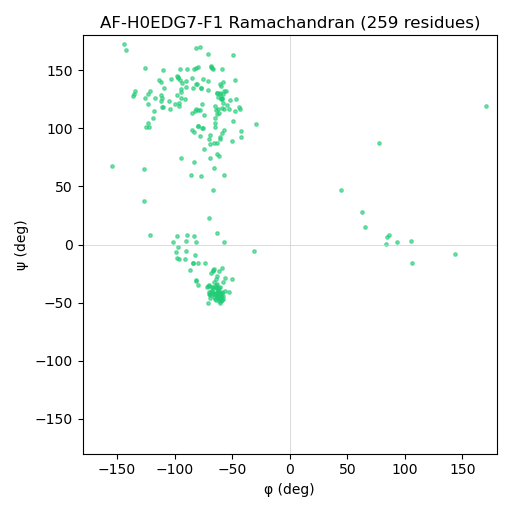C C . GLY A 1 93 ? 34.362 -6.817 -16.885 1.00 64.69 93 GLY A C 1
ATOM 682 O O . GLY A 1 93 ? 34.475 -7.900 -17.456 1.00 64.69 93 GLY A O 1
ATOM 683 N N . GLN A 1 94 ? 33.460 -5.914 -17.279 1.00 68.50 94 GLN A N 1
ATOM 684 C CA . GLN A 1 94 ? 32.641 -6.083 -18.479 1.00 68.50 94 GLN A CA 1
ATOM 685 C C . GLN A 1 94 ? 33.342 -5.482 -19.702 1.00 68.50 94 GLN A C 1
ATOM 687 O O . GLN A 1 94 ? 33.953 -4.426 -19.589 1.00 68.50 94 GLN A O 1
ATOM 692 N N . PRO A 1 95 ? 33.276 -6.115 -20.885 1.00 76.81 95 PRO A N 1
ATOM 693 C CA . PRO A 1 95 ? 33.857 -5.538 -22.091 1.00 76.81 95 PRO A CA 1
ATOM 694 C C . PRO A 1 95 ? 33.219 -4.177 -22.394 1.00 76.81 95 PRO A C 1
ATOM 696 O O . PRO A 1 95 ? 31.997 -4.036 -22.317 1.00 76.81 95 PRO A O 1
ATOM 699 N N . ILE A 1 96 ? 34.043 -3.189 -22.763 1.00 74.38 96 ILE A N 1
ATOM 700 C CA . ILE A 1 96 ? 33.570 -1.849 -23.137 1.00 74.38 96 ILE A CA 1
ATOM 701 C C . ILE A 1 96 ? 32.590 -1.990 -24.312 1.00 74.38 96 ILE A C 1
ATOM 703 O O . ILE A 1 96 ? 32.971 -2.536 -25.355 1.00 74.38 96 ILE A O 1
ATOM 707 N N . PRO A 1 97 ? 31.338 -1.517 -24.180 1.00 83.25 97 PRO A N 1
ATOM 708 C CA . PRO A 1 97 ? 30.404 -1.501 -25.294 1.00 83.25 97 PRO A CA 1
ATOM 709 C C . PRO A 1 97 ? 30.952 -0.647 -26.440 1.00 83.25 97 PRO A C 1
ATOM 711 O O . PRO A 1 97 ? 31.336 0.498 -26.224 1.00 83.25 97 PRO A O 1
ATOM 714 N N . ILE A 1 98 ? 30.952 -1.193 -27.657 1.00 83.94 98 ILE A N 1
ATOM 715 C CA . ILE A 1 98 ? 31.349 -0.457 -28.863 1.00 83.94 98 ILE A CA 1
ATOM 716 C C . ILE A 1 98 ? 30.127 0.085 -29.602 1.00 83.94 98 ILE A C 1
ATOM 718 O O . ILE A 1 98 ? 29.084 -0.570 -29.699 1.00 83.94 98 ILE A O 1
ATOM 722 N N . THR A 1 99 ? 30.279 1.268 -30.179 1.00 87.06 99 THR A N 1
ATOM 723 C CA . THR A 1 99 ? 29.272 1.918 -31.016 1.00 87.06 99 THR A CA 1
ATOM 724 C C . THR A 1 99 ? 29.524 1.609 -32.491 1.00 87.06 99 THR A C 1
ATOM 726 O O . THR A 1 99 ? 30.618 1.803 -33.022 1.00 87.06 99 THR A O 1
ATOM 729 N N . VAL A 1 100 ? 28.498 1.098 -33.178 1.00 87.56 100 VAL A N 1
ATOM 730 C CA . VAL A 1 100 ? 28.578 0.730 -34.597 1.00 87.56 100 VAL A CA 1
ATOM 731 C C . VAL A 1 100 ? 27.514 1.486 -35.382 1.00 87.56 100 VAL A C 1
ATOM 733 O O . VAL A 1 100 ? 26.325 1.326 -35.117 1.00 87.56 100 VAL A O 1
ATOM 736 N N . VAL A 1 101 ? 27.933 2.273 -36.373 1.00 87.00 101 VAL A N 1
ATOM 737 C CA . VAL A 1 101 ? 27.032 2.976 -37.296 1.00 87.00 101 VAL A CA 1
ATOM 738 C C . VAL A 1 101 ? 27.030 2.267 -38.642 1.00 87.00 101 VAL A C 1
ATOM 740 O O . VAL A 1 101 ? 28.070 2.102 -39.274 1.00 87.00 101 VAL A O 1
ATOM 743 N N . GLU A 1 102 ? 25.852 1.861 -39.101 1.00 86.94 102 GLU A N 1
ATOM 744 C CA . GLU A 1 102 ? 25.657 1.284 -40.428 1.00 86.94 102 GLU A CA 1
ATOM 745 C C . GLU A 1 102 ? 25.181 2.367 -41.409 1.00 86.94 102 GLU A C 1
ATOM 747 O O . GLU A 1 102 ? 24.159 3.013 -41.183 1.00 86.94 102 GLU A O 1
ATOM 752 N N . ARG A 1 103 ? 25.930 2.587 -42.495 1.00 83.81 103 ARG A N 1
ATOM 753 C CA . ARG A 1 103 ? 25.583 3.526 -43.569 1.00 83.81 103 ARG A CA 1
ATOM 754 C C . ARG A 1 103 ? 24.932 2.796 -44.734 1.00 83.81 103 ARG A C 1
ATOM 756 O O . ARG A 1 103 ? 25.492 1.819 -45.235 1.00 83.81 103 ARG A O 1
ATOM 763 N N . VAL A 1 104 ? 23.775 3.308 -45.152 1.00 83.94 104 VAL A N 1
ATOM 764 C CA . VAL A 1 104 ? 22.960 2.776 -46.257 1.00 83.94 104 VAL A CA 1
ATOM 765 C C . VAL A 1 104 ? 23.508 3.215 -47.620 1.00 83.94 104 VAL A C 1
ATOM 767 O O . VAL A 1 104 ? 23.468 2.462 -48.591 1.00 83.94 104 VAL A O 1
ATOM 770 N N . ASP A 1 105 ? 24.056 4.426 -47.684 1.00 79.94 105 ASP A N 1
ATOM 771 C CA . ASP A 1 105 ? 24.622 5.047 -48.874 1.00 79.94 105 ASP A CA 1
ATOM 772 C C . ASP A 1 105 ? 25.879 5.875 -48.546 1.00 79.94 105 ASP A C 1
ATOM 774 O O . ASP A 1 105 ? 26.227 6.120 -47.390 1.00 79.94 105 ASP A O 1
ATOM 778 N N . ASP A 1 106 ? 26.611 6.262 -49.594 1.00 78.88 106 ASP A N 1
ATOM 779 C CA . ASP A 1 106 ? 27.825 7.086 -49.499 1.00 78.88 106 ASP A CA 1
ATOM 780 C C . ASP A 1 106 ? 27.530 8.596 -49.555 1.00 78.88 106 ASP A C 1
ATOM 782 O O . ASP A 1 106 ? 28.450 9.411 -49.657 1.00 78.88 106 ASP A O 1
ATOM 786 N N . SER A 1 107 ? 26.254 8.990 -49.516 1.00 83.88 107 SER A N 1
ATOM 787 C CA . SER A 1 107 ? 25.884 10.401 -49.439 1.00 83.88 107 SER A CA 1
ATOM 788 C C . SER A 1 107 ? 26.113 10.960 -48.040 1.00 83.88 107 SER A C 1
ATOM 790 O O . SER A 1 107 ? 25.855 10.294 -47.041 1.00 83.88 107 SER A O 1
ATOM 792 N N . ALA A 1 108 ? 26.573 12.211 -47.983 1.00 83.81 108 ALA A N 1
ATOM 793 C CA . ALA A 1 108 ? 26.790 12.908 -46.724 1.00 83.81 108 ALA A CA 1
ATOM 794 C C . ALA A 1 108 ? 25.476 13.013 -45.932 1.00 83.81 108 ALA A C 1
ATOM 796 O O . ALA A 1 108 ? 24.479 13.538 -46.435 1.00 83.81 108 ALA A O 1
ATOM 797 N N . SER A 1 109 ? 25.490 12.531 -44.688 1.00 82.44 109 SER A N 1
ATOM 798 C CA . SER A 1 109 ? 24.351 12.664 -43.772 1.00 82.44 109 SER A CA 1
ATOM 799 C C . SER A 1 109 ? 24.184 14.115 -43.297 1.00 82.44 109 SER A C 1
ATOM 801 O O . SER A 1 109 ? 25.104 14.928 -43.401 1.00 82.44 109 SER A O 1
ATOM 803 N N . TYR A 1 110 ? 23.019 14.442 -42.730 1.00 83.31 110 TYR A N 1
ATOM 804 C CA . TYR A 1 110 ? 22.646 15.782 -42.248 1.00 83.31 110 TYR A CA 1
ATOM 805 C C . TYR A 1 110 ? 23.708 16.431 -41.337 1.00 83.31 110 TYR A C 1
ATOM 807 O O . TYR A 1 110 ? 23.862 17.646 -41.351 1.00 83.31 110 TYR A O 1
ATOM 815 N N . GLY A 1 111 ? 24.484 15.632 -40.594 1.00 85.19 111 GLY A N 1
ATOM 816 C CA . GLY A 1 111 ? 25.575 16.109 -39.736 1.00 85.19 111 GLY A CA 1
ATOM 817 C C . GLY A 1 111 ? 26.986 16.049 -40.338 1.00 85.19 111 GLY A C 1
ATOM 818 O O . GLY A 1 111 ? 27.931 16.433 -39.663 1.00 85.19 111 GLY A O 1
ATOM 819 N N . GLU A 1 112 ? 27.178 15.550 -41.562 1.00 85.56 112 GLU A N 1
ATOM 820 C CA . GLU A 1 112 ? 28.507 15.375 -42.182 1.00 85.56 112 GLU A CA 1
ATOM 821 C C . GLU A 1 112 ? 28.890 16.517 -43.140 1.00 85.56 112 GLU A C 1
ATOM 823 O O . GLU A 1 112 ? 30.047 16.616 -43.546 1.00 85.56 112 GLU A O 1
ATOM 828 N N . VAL A 1 113 ? 27.942 17.390 -43.499 1.00 89.25 113 VAL A N 1
ATOM 829 C CA . VAL A 1 113 ? 28.163 18.488 -44.451 1.00 89.25 113 VAL A CA 1
ATOM 830 C C . VAL A 1 113 ? 28.829 19.686 -43.753 1.00 89.25 113 VAL A C 1
ATOM 832 O O . VAL A 1 113 ? 28.193 20.297 -42.889 1.00 89.25 113 VAL A O 1
ATOM 835 N N . PRO A 1 114 ? 30.062 20.082 -44.132 1.00 89.94 114 PRO A N 1
ATOM 836 C CA . PRO A 1 114 ? 30.758 21.207 -43.506 1.00 89.94 114 PRO A CA 1
ATOM 837 C C . PRO A 1 114 ? 29.983 22.528 -43.613 1.00 89.94 114 PRO A C 1
ATOM 839 O O . PRO A 1 114 ? 29.269 22.754 -44.588 1.00 89.94 114 PRO A O 1
ATOM 842 N N . ALA A 1 115 ? 30.178 23.422 -42.637 1.00 87.38 115 ALA A N 1
ATOM 843 C CA . ALA A 1 115 ? 29.539 24.746 -42.557 1.00 87.38 115 ALA A CA 1
ATOM 844 C C . ALA A 1 115 ? 27.999 24.730 -42.421 1.00 87.38 115 ALA A C 1
ATOM 846 O O . ALA A 1 115 ? 27.321 25.675 -42.821 1.00 87.38 115 ALA A O 1
ATOM 847 N N . THR A 1 116 ? 27.447 23.664 -41.835 1.00 90.25 116 THR A N 1
ATOM 848 C CA . THR A 1 116 ? 26.043 23.586 -41.408 1.00 90.25 116 THR A CA 1
ATOM 849 C C . THR A 1 116 ? 25.950 23.587 -39.879 1.00 90.25 116 THR A C 1
ATOM 851 O O . THR A 1 116 ? 26.840 23.068 -39.205 1.00 90.25 116 THR A O 1
ATOM 854 N N . GLU A 1 117 ? 24.857 24.107 -39.309 1.00 90.62 117 GLU A N 1
ATOM 855 C CA . GLU A 1 117 ? 24.632 24.070 -37.849 1.00 90.62 117 GLU A CA 1
ATOM 856 C C . GLU A 1 117 ? 24.628 22.635 -37.294 1.00 90.62 117 GLU A C 1
ATOM 858 O O . GLU A 1 117 ? 25.032 22.384 -36.160 1.00 90.62 117 GLU A O 1
ATOM 863 N N . ALA A 1 118 ? 24.165 21.675 -38.097 1.00 86.69 118 ALA A N 1
ATOM 864 C CA . ALA A 1 118 ? 24.157 20.262 -37.741 1.00 86.69 118 ALA A CA 1
ATOM 865 C C . ALA A 1 118 ? 25.577 19.679 -37.646 1.00 86.69 118 ALA A C 1
ATOM 867 O O . ALA A 1 118 ? 25.847 18.878 -36.754 1.00 86.69 118 ALA A O 1
ATOM 868 N N . TYR A 1 119 ? 26.494 20.111 -38.517 1.00 89.31 119 TYR A N 1
ATOM 869 C CA . TYR A 1 119 ? 27.904 19.726 -38.468 1.00 89.31 119 TYR A CA 1
ATOM 870 C C . TYR A 1 119 ? 28.623 20.309 -37.250 1.00 89.31 119 TYR A C 1
ATOM 872 O O . TYR A 1 119 ? 29.397 19.602 -36.612 1.00 89.31 119 TYR A O 1
ATOM 880 N N . GLU A 1 120 ? 28.339 21.562 -36.882 1.00 90.50 120 GLU A N 1
ATOM 881 C CA . GLU A 1 120 ? 28.888 22.176 -35.663 1.00 90.50 120 GLU A CA 1
ATOM 882 C C . GLU A 1 120 ? 28.399 21.465 -34.396 1.00 90.50 120 GLU A C 1
ATOM 884 O O . GLU A 1 120 ? 29.205 21.159 -33.520 1.00 90.50 120 GLU A O 1
ATOM 889 N N . LYS A 1 121 ? 27.108 21.110 -34.324 1.00 90.56 121 LYS A N 1
ATOM 890 C CA . LYS A 1 121 ? 26.560 20.306 -33.216 1.00 90.56 121 LYS A CA 1
ATOM 891 C C . LYS A 1 121 ? 27.211 18.923 -33.140 1.00 90.56 121 LYS A C 1
ATOM 893 O O . LYS A 1 121 ? 27.614 18.507 -32.061 1.00 90.56 121 LYS A O 1
ATOM 898 N N . ARG A 1 122 ? 27.416 18.264 -34.286 1.00 88.44 122 ARG A N 1
ATOM 899 C CA . ARG A 1 122 ? 28.072 16.949 -34.361 1.00 88.44 122 ARG A CA 1
ATOM 900 C C . ARG A 1 122 ? 29.526 16.969 -33.887 1.00 88.44 122 ARG A C 1
ATOM 902 O O . ARG A 1 122 ? 30.023 15.945 -33.442 1.00 88.44 122 ARG A O 1
ATOM 909 N N . GLN A 1 123 ? 30.231 18.099 -33.977 1.00 90.31 123 GLN A N 1
ATOM 910 C CA . GLN A 1 123 ? 31.601 18.192 -33.450 1.00 90.31 123 GLN A CA 1
ATOM 911 C C . GLN A 1 123 ? 31.666 18.064 -31.923 1.00 90.31 123 GLN A C 1
ATOM 913 O O . GLN A 1 123 ? 32.727 17.730 -31.402 1.00 90.31 123 GLN A O 1
ATOM 918 N N . ALA A 1 124 ? 30.559 18.323 -31.221 1.00 88.38 124 ALA A N 1
ATOM 919 C CA . ALA A 1 124 ? 30.450 18.090 -29.785 1.00 88.38 124 ALA A CA 1
ATOM 920 C C . ALA A 1 124 ? 30.078 16.633 -29.443 1.00 88.38 124 ALA A C 1
ATOM 922 O O . ALA A 1 124 ? 30.264 16.215 -28.300 1.00 88.38 124 ALA A O 1
ATOM 923 N N . ASP A 1 125 ? 29.584 15.862 -30.416 1.00 87.25 125 ASP A N 1
ATOM 924 C CA . ASP A 1 125 ? 29.203 14.463 -30.235 1.00 87.25 125 ASP A CA 1
ATOM 925 C C . ASP A 1 125 ? 30.424 13.530 -30.352 1.00 87.25 125 ASP A C 1
ATOM 927 O O . ASP A 1 125 ? 31.391 13.802 -31.069 1.00 87.25 125 ASP A O 1
ATOM 931 N N . SER A 1 126 ? 30.383 12.384 -29.668 1.00 87.12 126 SER A N 1
ATOM 932 C CA . SER A 1 126 ? 31.431 11.360 -29.783 1.00 87.12 126 SER A CA 1
ATOM 933 C C . SER A 1 126 ? 31.388 10.644 -31.138 1.00 87.12 126 SER A C 1
ATOM 935 O O . SER A 1 126 ? 30.323 10.322 -31.668 1.00 87.12 126 SER A O 1
ATOM 937 N N . VAL A 1 127 ? 32.567 10.367 -31.701 1.00 86.69 127 VAL A N 1
ATOM 938 C CA . VAL A 1 127 ? 32.712 9.622 -32.961 1.00 86.69 127 VAL A CA 1
ATOM 939 C C . VAL A 1 127 ? 32.493 8.127 -32.695 1.00 86.69 127 VAL A C 1
ATOM 941 O O . VAL A 1 127 ? 33.052 7.620 -31.725 1.00 86.69 127 VAL A O 1
ATOM 944 N N . PRO A 1 128 ? 31.714 7.411 -33.530 1.00 89.00 128 PRO A N 1
ATOM 945 C CA . PRO A 1 128 ? 31.496 5.981 -33.347 1.00 89.00 128 PRO A CA 1
ATOM 946 C C . PRO A 1 128 ? 32.767 5.161 -33.593 1.00 89.00 128 PRO A C 1
ATOM 948 O O . PRO A 1 128 ? 33.597 5.529 -34.427 1.00 89.00 128 PRO A O 1
ATOM 951 N N . ASP A 1 129 ? 32.869 4.005 -32.940 1.00 87.00 129 ASP A N 1
ATOM 952 C CA . ASP A 1 129 ? 34.051 3.134 -33.015 1.00 87.00 129 ASP A CA 1
ATOM 953 C C . ASP A 1 129 ? 34.179 2.430 -34.374 1.00 87.00 129 ASP A C 1
ATOM 955 O O . ASP A 1 129 ? 35.279 2.239 -34.895 1.00 87.00 129 ASP A O 1
ATOM 959 N N . LEU A 1 130 ? 33.047 2.039 -34.972 1.00 86.81 130 LEU A N 1
ATOM 960 C CA . LEU A 1 130 ? 33.009 1.329 -36.250 1.00 86.81 130 LEU A CA 1
ATOM 961 C C . LEU A 1 130 ? 31.924 1.905 -37.167 1.00 86.81 130 LEU A C 1
ATOM 963 O O . LEU A 1 130 ? 30.749 1.951 -36.806 1.00 86.81 130 LEU A O 1
ATOM 967 N N . VAL A 1 131 ? 32.294 2.259 -38.398 1.00 85.31 131 VAL A N 1
ATOM 968 C CA . VAL A 1 131 ? 31.341 2.640 -39.452 1.00 85.31 131 VAL A CA 1
ATOM 969 C C . VAL A 1 131 ? 31.325 1.556 -40.531 1.00 85.31 131 VAL A C 1
ATOM 971 O O . VAL A 1 131 ? 32.347 1.289 -41.159 1.00 85.31 131 VAL A O 1
ATOM 974 N N . VAL A 1 132 ? 30.175 0.911 -40.744 1.00 85.19 132 VAL A N 1
ATOM 975 C CA . VAL A 1 132 ? 29.991 -0.223 -41.671 1.00 85.19 132 VAL A CA 1
ATOM 976 C C . VAL A 1 132 ? 29.080 0.181 -42.825 1.00 85.19 132 VAL A C 1
ATOM 978 O O . VAL A 1 132 ? 28.097 0.876 -42.611 1.00 85.19 132 VAL A O 1
ATOM 981 N N . ARG A 1 133 ? 29.364 -0.276 -44.048 1.00 81.62 133 ARG A N 1
ATOM 982 C CA . ARG A 1 133 ? 28.471 -0.101 -45.205 1.00 81.62 133 ARG A CA 1
ATOM 983 C C . ARG A 1 133 ? 27.489 -1.263 -45.330 1.00 81.62 133 ARG A C 1
ATOM 985 O O . ARG A 1 133 ? 27.896 -2.427 -45.258 1.00 81.62 133 ARG A O 1
ATOM 992 N N . THR A 1 134 ? 26.216 -0.963 -45.579 1.00 67.44 134 THR A N 1
ATOM 993 C CA . THR A 1 134 ? 25.206 -1.979 -45.905 1.00 67.44 134 THR A CA 1
ATOM 994 C C . THR A 1 134 ? 25.632 -2.738 -47.165 1.00 67.44 134 THR A C 1
ATOM 996 O O . THR A 1 134 ? 25.755 -2.148 -48.236 1.00 67.44 134 THR A O 1
ATOM 999 N N . GLY A 1 135 ? 25.858 -4.050 -47.053 1.00 66.06 135 GLY A N 1
ATOM 1000 C CA . GLY A 1 135 ? 26.179 -4.931 -48.188 1.00 66.06 135 GLY A CA 1
ATOM 1001 C C . GLY A 1 135 ? 27.635 -5.402 -48.295 1.00 66.06 135 GLY A C 1
ATOM 1002 O O . GLY A 1 135 ? 27.872 -6.419 -48.940 1.00 66.06 135 GLY A O 1
ATOM 1003 N N . ASP A 1 136 ? 28.587 -4.771 -47.596 1.00 57.97 136 ASP A N 1
ATOM 1004 C CA . ASP A 1 136 ? 30.007 -5.192 -47.591 1.00 57.97 136 ASP A CA 1
ATOM 1005 C C . ASP A 1 136 ? 30.301 -6.353 -46.620 1.00 57.97 136 ASP A C 1
ATOM 1007 O O . ASP A 1 136 ? 31.430 -6.834 -46.491 1.00 57.97 136 ASP A O 1
ATOM 1011 N N . ARG A 1 137 ? 29.268 -6.865 -45.940 1.00 56.97 137 ARG A N 1
ATOM 1012 C CA . ARG A 1 137 ? 29.366 -8.085 -45.137 1.00 56.97 137 ARG A CA 1
ATOM 1013 C C . ARG A 1 137 ? 29.424 -9.291 -46.072 1.00 56.97 137 ARG A C 1
ATOM 1015 O O . ARG A 1 137 ? 28.430 -9.986 -46.287 1.00 56.97 137 ARG A O 1
ATOM 1022 N N . SER A 1 138 ? 30.620 -9.574 -46.592 1.00 51.44 138 SER A N 1
ATOM 1023 C CA . SER A 1 138 ? 30.971 -10.942 -46.968 1.00 51.44 138 SER A CA 1
ATOM 1024 C C . SER A 1 138 ? 30.569 -11.846 -45.807 1.00 51.44 138 SER A C 1
ATOM 1026 O O . SER A 1 138 ? 30.920 -11.585 -44.659 1.00 51.44 138 SER A O 1
ATOM 1028 N N . ARG A 1 139 ? 29.754 -12.858 -46.107 1.00 53.03 139 ARG A N 1
ATOM 1029 C CA . ARG A 1 139 ? 29.290 -13.887 -45.175 1.00 53.03 139 ARG A CA 1
ATOM 1030 C C . ARG A 1 139 ? 30.489 -14.676 -44.639 1.00 53.03 139 ARG A C 1
ATOM 1032 O O . ARG A 1 139 ? 30.730 -15.799 -45.068 1.00 53.03 139 ARG A O 1
ATOM 1039 N N . SER A 1 140 ? 31.255 -14.108 -43.718 1.00 47.94 140 SER A N 1
ATOM 1040 C CA . SER A 1 140 ? 32.217 -14.853 -42.921 1.00 47.94 140 SER A CA 1
ATOM 1041 C C . SER A 1 140 ? 31.426 -15.545 -41.821 1.00 47.94 140 SER A C 1
ATOM 1043 O O . SER A 1 140 ? 30.980 -14.942 -40.850 1.00 47.94 140 SER A O 1
ATOM 1045 N N . THR A 1 141 ? 31.209 -16.834 -42.041 1.00 48.88 141 THR A N 1
ATOM 1046 C CA . THR A 1 141 ? 30.887 -17.847 -41.043 1.00 48.88 141 THR A CA 1
ATOM 1047 C C . THR A 1 141 ? 31.746 -17.679 -39.791 1.00 48.88 141 THR A C 1
ATOM 1049 O O . THR A 1 141 ? 32.862 -18.185 -39.722 1.00 48.88 141 THR A O 1
ATOM 1052 N N . SER A 1 142 ? 31.201 -17.027 -38.774 1.00 41.75 142 SER A N 1
ATOM 1053 C CA . SER A 1 142 ? 31.484 -17.368 -37.389 1.00 41.75 142 SER A CA 1
ATOM 1054 C C . SER A 1 142 ? 30.154 -17.703 -36.732 1.00 41.75 142 SER A C 1
ATOM 1056 O O . SER A 1 142 ? 29.343 -16.847 -36.383 1.00 41.75 142 SER A O 1
ATOM 1058 N N . THR A 1 143 ? 29.919 -19.005 -36.593 1.00 46.38 143 THR A N 1
ATOM 1059 C CA . THR A 1 143 ? 28.980 -19.577 -35.631 1.00 46.38 143 THR A CA 1
ATOM 1060 C C . THR A 1 143 ? 29.527 -19.296 -34.234 1.00 46.38 143 THR A C 1
ATOM 1062 O O . THR A 1 143 ? 29.952 -20.188 -33.513 1.00 46.38 143 THR A O 1
ATOM 1065 N N . SER A 1 144 ? 29.585 -18.023 -33.863 1.00 43.88 144 SER A N 1
ATOM 1066 C CA . SER A 1 144 ? 29.617 -17.646 -32.469 1.00 43.88 144 SER A CA 1
ATOM 1067 C C . SER A 1 144 ? 28.190 -17.828 -32.002 1.00 43.88 144 SER A C 1
ATOM 1069 O O . SER A 1 144 ? 27.268 -17.218 -32.546 1.00 43.88 144 SER A O 1
ATOM 1071 N N . THR A 1 145 ? 28.020 -18.684 -31.008 1.00 43.88 145 THR A N 1
ATOM 1072 C CA . THR A 1 145 ? 26.889 -18.738 -30.086 1.00 43.88 145 THR A CA 1
ATOM 1073 C C . THR A 1 145 ? 26.735 -17.391 -29.378 1.00 43.88 145 THR A C 1
ATOM 1075 O O . THR A 1 145 ? 26.808 -17.283 -28.160 1.00 43.88 145 THR A O 1
ATOM 1078 N N . ARG A 1 146 ? 26.521 -16.323 -30.148 1.00 43.69 146 ARG A N 1
ATOM 1079 C CA . ARG A 1 146 ? 25.731 -15.208 -29.687 1.00 43.69 146 ARG A CA 1
ATOM 1080 C C . ARG A 1 146 ? 24.377 -15.847 -29.534 1.00 43.69 146 ARG A C 1
ATOM 1082 O O . ARG A 1 146 ? 23.710 -16.128 -30.528 1.00 43.69 146 ARG A O 1
ATOM 1089 N N . SER A 1 147 ? 24.028 -16.162 -28.296 1.00 43.06 147 SER A N 1
ATOM 1090 C CA . SER A 1 147 ? 22.654 -16.100 -27.851 1.00 43.06 147 SER A CA 1
ATOM 1091 C C . SER A 1 147 ? 22.123 -14.806 -28.450 1.00 43.06 147 SER A C 1
ATOM 1093 O O . SER A 1 147 ? 22.361 -13.715 -27.934 1.00 43.06 147 SER A O 1
ATOM 1095 N N . ARG A 1 148 ? 21.528 -14.906 -29.641 1.00 42.53 148 ARG A N 1
ATOM 1096 C CA . ARG A 1 148 ? 20.583 -13.933 -30.128 1.00 42.53 148 ARG A CA 1
ATOM 1097 C C . ARG A 1 148 ? 19.530 -14.038 -29.055 1.00 42.53 148 ARG A C 1
ATOM 1099 O O . ARG A 1 148 ? 18.716 -14.950 -29.100 1.00 42.53 148 ARG A O 1
ATOM 1106 N N . ALA A 1 149 ? 19.671 -13.215 -28.019 1.00 45.88 149 ALA A N 1
ATOM 1107 C CA . ALA A 1 149 ? 18.586 -12.949 -27.117 1.00 45.88 149 ALA A CA 1
ATOM 1108 C C . ALA A 1 149 ? 17.400 -12.733 -28.052 1.00 45.88 149 ALA A C 1
ATOM 1110 O O . ALA A 1 149 ? 17.469 -11.898 -28.963 1.00 45.88 149 ALA A O 1
ATOM 1111 N N . GLU A 1 150 ? 16.382 -13.574 -27.929 1.00 47.50 150 GLU A N 1
ATOM 1112 C CA . GLU A 1 150 ? 15.094 -13.457 -28.613 1.00 47.50 150 GLU A CA 1
ATOM 1113 C C . GLU A 1 150 ? 14.352 -12.221 -28.086 1.00 47.50 150 GLU A C 1
ATOM 1115 O O . GLU A 1 150 ? 13.207 -12.247 -27.667 1.00 47.50 150 GLU A O 1
ATOM 1120 N N . SER A 1 151 ? 15.065 -11.110 -28.001 1.00 49.38 151 SER A N 1
ATOM 1121 C CA . SER A 1 151 ? 14.674 -9.876 -27.361 1.00 49.38 151 SER A CA 1
ATOM 1122 C C . SER A 1 151 ? 15.479 -8.794 -28.058 1.00 49.38 151 SER A C 1
ATOM 1124 O O . SER A 1 151 ? 16.376 -8.162 -27.508 1.00 49.38 151 SER A O 1
ATOM 1126 N N . THR A 1 152 ? 15.147 -8.590 -29.333 1.00 51.25 152 THR A N 1
ATOM 1127 C CA . THR A 1 152 ? 15.194 -7.215 -29.830 1.00 51.25 152 THR A CA 1
ATOM 1128 C C . THR A 1 152 ? 14.289 -6.431 -28.867 1.00 51.25 152 THR A C 1
ATOM 1130 O O . THR A 1 152 ? 13.198 -6.933 -28.596 1.00 51.25 152 THR A O 1
ATOM 1133 N N . PRO A 1 153 ? 14.686 -5.273 -28.313 1.00 55.66 153 PRO A N 1
ATOM 1134 C CA . PRO A 1 153 ? 13.916 -4.558 -27.283 1.00 55.66 153 PRO A CA 1
ATOM 1135 C C . PRO A 1 153 ? 12.462 -4.175 -27.645 1.00 55.66 153 PRO A C 1
ATOM 1137 O O . PRO A 1 153 ? 11.792 -3.543 -26.839 1.00 55.66 153 PRO A O 1
ATOM 1140 N N . GLY A 1 154 ? 11.971 -4.543 -28.835 1.00 56.91 154 GLY A N 1
ATOM 1141 C CA . GLY A 1 154 ? 10.586 -4.380 -29.281 1.00 56.91 154 GLY A CA 1
ATOM 1142 C C . GLY A 1 154 ? 9.853 -5.671 -29.678 1.00 56.91 154 GLY A C 1
ATOM 1143 O O . GLY A 1 154 ? 8.761 -5.560 -30.218 1.00 56.91 154 GLY A O 1
ATOM 1144 N N . ASP A 1 155 ? 10.421 -6.866 -29.458 1.00 62.78 155 ASP A N 1
ATOM 1145 C CA . ASP A 1 155 ? 9.783 -8.158 -29.814 1.00 62.78 155 ASP A CA 1
ATOM 1146 C C . ASP A 1 155 ? 9.153 -8.878 -28.603 1.00 62.78 155 ASP A C 1
ATOM 1148 O O . ASP A 1 155 ? 8.615 -9.977 -28.713 1.00 62.78 155 ASP A O 1
ATOM 1152 N N . LEU A 1 156 ? 9.211 -8.254 -27.421 1.00 73.44 156 LEU A N 1
ATOM 1153 C CA . LEU A 1 156 ? 8.452 -8.707 -26.258 1.00 73.44 156 LEU A CA 1
ATOM 1154 C C . LEU A 1 156 ? 7.011 -8.185 -26.367 1.00 73.44 156 LEU A C 1
ATOM 1156 O O . LEU A 1 156 ? 6.816 -7.025 -26.740 1.00 73.44 156 LEU A O 1
ATOM 1160 N N . PRO A 1 157 ? 5.993 -9.002 -26.039 1.00 81.00 157 PRO A N 1
ATOM 1161 C CA . PRO A 1 157 ? 4.616 -8.531 -26.005 1.00 81.00 157 PRO A CA 1
ATOM 1162 C C . PRO A 1 157 ? 4.498 -7.345 -25.043 1.00 81.00 157 PRO A C 1
ATOM 1164 O O . PRO A 1 157 ? 4.995 -7.401 -23.916 1.00 81.00 157 PRO A O 1
ATOM 1167 N N . ILE A 1 158 ? 3.845 -6.273 -25.501 1.00 81.12 158 ILE A N 1
ATOM 1168 C CA . ILE A 1 158 ? 3.613 -5.073 -24.693 1.00 81.12 158 ILE A CA 1
ATOM 1169 C C . ILE A 1 158 ? 2.806 -5.492 -23.453 1.00 81.12 158 ILE A C 1
ATOM 1171 O O . ILE A 1 158 ? 1.759 -6.130 -23.610 1.00 81.12 158 ILE A O 1
ATOM 1175 N N . PRO A 1 159 ? 3.271 -5.175 -22.232 1.00 86.75 159 PRO A N 1
ATOM 1176 C CA . PRO A 1 159 ? 2.513 -5.470 -21.027 1.00 86.75 159 PRO A CA 1
ATOM 1177 C C . PRO A 1 159 ? 1.197 -4.691 -21.046 1.00 86.75 159 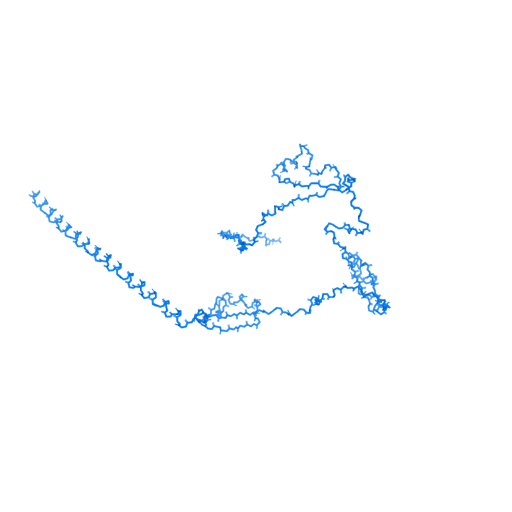PRO A C 1
ATOM 1179 O O . PRO A 1 159 ? 1.192 -3.485 -21.280 1.00 86.75 159 PRO A O 1
ATOM 1182 N N . ILE A 1 160 ? 0.091 -5.389 -20.792 1.00 88.88 160 ILE A N 1
ATOM 1183 C CA . ILE A 1 160 ? -1.241 -4.787 -20.703 1.00 88.88 160 ILE A CA 1
ATOM 1184 C C . ILE A 1 160 ? -1.621 -4.530 -19.248 1.00 88.88 160 ILE A C 1
ATOM 1186 O O . ILE A 1 160 ? -1.311 -5.317 -18.351 1.00 88.88 160 ILE A O 1
ATOM 1190 N N . THR A 1 161 ? -2.341 -3.440 -19.026 1.00 91.38 161 THR A N 1
ATOM 1191 C CA . THR A 1 161 ? -2.900 -3.057 -17.732 1.00 91.38 161 THR A CA 1
ATOM 1192 C C . THR A 1 161 ? -4.355 -3.515 -17.634 1.00 91.38 161 THR A C 1
ATOM 1194 O O . THR A 1 161 ? -5.213 -3.124 -18.426 1.00 91.38 161 THR A O 1
ATOM 1197 N N . LYS A 1 162 ? -4.649 -4.374 -16.653 1.00 92.00 162 LYS A N 1
ATOM 1198 C CA . LYS A 1 162 ? -6.001 -4.878 -16.380 1.00 92.00 162 LYS A CA 1
ATOM 1199 C C . LYS A 1 162 ? -6.449 -4.424 -14.994 1.00 92.00 162 LYS A C 1
ATOM 1201 O O . LYS A 1 162 ? -5.759 -4.688 -14.013 1.00 92.00 162 LYS A O 1
ATOM 1206 N N . VAL A 1 163 ? -7.605 -3.772 -14.917 1.00 89.50 163 VAL A N 1
ATOM 1207 C CA . VAL A 1 163 ? -8.250 -3.341 -13.671 1.00 89.50 163 VAL A CA 1
ATOM 1208 C C . VAL A 1 163 ? -9.528 -4.145 -13.465 1.00 89.50 163 VAL A C 1
ATOM 1210 O O . VAL A 1 163 ? -10.376 -4.209 -14.350 1.00 89.50 163 VAL A O 1
ATOM 1213 N N . GLU A 1 164 ? -9.685 -4.735 -12.284 1.00 87.38 164 GLU A N 1
ATOM 1214 C CA . GLU A 1 164 ? -10.899 -5.449 -11.884 1.00 87.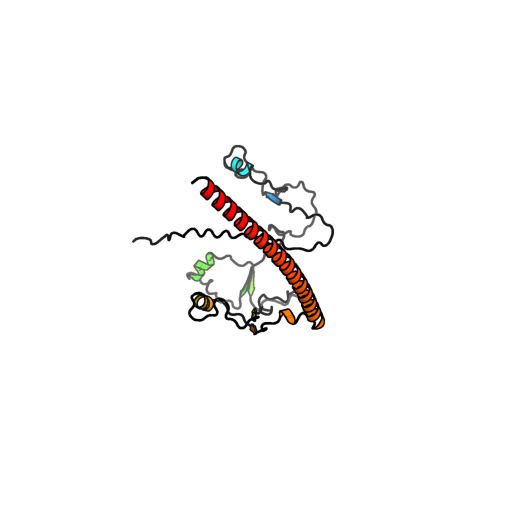38 164 GLU A CA 1
ATOM 1215 C C . GLU A 1 164 ? -11.709 -4.577 -10.913 1.00 87.38 164 GLU A C 1
ATOM 1217 O O . GLU A 1 164 ? -11.238 -4.234 -9.827 1.00 87.38 164 GLU A O 1
ATOM 1222 N N . LYS A 1 165 ? -12.920 -4.176 -11.310 1.00 84.56 165 LYS A N 1
ATOM 1223 C CA . LYS A 1 165 ? -13.858 -3.423 -10.472 1.00 84.56 165 LYS A CA 1
ATOM 1224 C C . LYS A 1 165 ? -14.662 -4.388 -9.617 1.00 84.56 165 LYS A C 1
ATOM 1226 O O . LYS A 1 165 ? -15.457 -5.161 -10.145 1.00 84.56 165 LYS A O 1
ATOM 1231 N N . VAL A 1 166 ? -14.441 -4.323 -8.308 1.00 82.25 166 VAL A N 1
ATOM 1232 C CA . VAL A 1 166 ? -15.109 -5.184 -7.323 1.00 82.25 166 VAL A CA 1
ATOM 1233 C C . VAL A 1 166 ? -16.498 -4.665 -6.963 1.00 82.25 166 VAL A C 1
ATOM 1235 O O . VAL A 1 166 ? -17.383 -5.462 -6.674 1.00 82.25 166 VAL A O 1
ATOM 1238 N N . ASP A 1 167 ? -16.703 -3.348 -7.003 1.00 79.75 167 ASP A N 1
ATOM 1239 C CA . ASP A 1 167 ? -17.980 -2.711 -6.717 1.00 79.75 167 ASP A CA 1
ATOM 1240 C C . ASP A 1 167 ? -18.449 -1.791 -7.849 1.00 79.75 167 ASP A C 1
ATOM 1242 O O . ASP A 1 167 ? -17.674 -1.221 -8.615 1.00 79.75 167 ASP A O 1
ATOM 1246 N N . SER A 1 168 ? -19.769 -1.636 -7.963 1.00 78.31 168 SER A N 1
ATOM 1247 C CA . SER A 1 168 ? -20.387 -0.721 -8.937 1.00 78.31 168 SER A CA 1
ATOM 1248 C C . SER A 1 168 ? -20.445 0.730 -8.443 1.00 78.31 168 SER A C 1
ATOM 1250 O O . SER A 1 168 ? -21.104 1.573 -9.057 1.00 78.31 168 SER A O 1
ATOM 1252 N N . LYS A 1 169 ? -19.824 1.036 -7.298 1.00 85.38 169 LYS A N 1
ATOM 1253 C CA . LYS A 1 169 ? -19.823 2.387 -6.732 1.00 85.38 169 LYS A CA 1
ATOM 1254 C C . LYS A 1 169 ? -18.709 3.202 -7.392 1.00 85.38 169 LYS A C 1
ATOM 1256 O O . LYS A 1 169 ? -17.596 2.704 -7.517 1.00 85.38 169 LYS A O 1
ATOM 1261 N N . PRO A 1 170 ? -18.973 4.456 -7.799 1.00 86.69 170 PRO A N 1
ATOM 1262 C CA . PRO A 1 170 ? -17.936 5.306 -8.372 1.00 86.69 170 PRO A CA 1
ATOM 1263 C C . PRO A 1 170 ? -16.782 5.487 -7.383 1.00 86.69 170 PRO A C 1
ATOM 1265 O O . PRO A 1 170 ? -17.004 5.925 -6.250 1.00 86.69 170 PRO A O 1
ATOM 1268 N N . SER A 1 171 ? -15.561 5.168 -7.810 1.00 84.31 171 SER A N 1
ATOM 1269 C CA . SER A 1 171 ? -14.364 5.416 -7.001 1.00 84.31 171 SER A CA 1
ATOM 1270 C C . SER A 1 171 ? -13.943 6.891 -7.061 1.00 84.31 171 SER A C 1
ATOM 1272 O O . SER A 1 171 ? -14.486 7.697 -7.828 1.00 84.31 171 SER A O 1
ATOM 1274 N N . HIS A 1 172 ? -12.992 7.282 -6.209 1.00 86.88 172 HIS A N 1
ATOM 1275 C CA . HIS A 1 172 ? -12.464 8.644 -6.216 1.00 86.88 172 HIS A CA 1
ATOM 1276 C C . HIS A 1 172 ? -11.889 8.986 -7.602 1.00 86.88 172 HIS A C 1
ATOM 1278 O O . HIS A 1 172 ? -11.129 8.212 -8.177 1.00 86.88 172 HIS A O 1
ATOM 1284 N N . GLY A 1 173 ? -12.299 10.128 -8.159 1.00 88.25 173 GLY A N 1
ATOM 1285 C CA . GLY A 1 173 ? -11.948 10.526 -9.526 1.00 88.25 173 GLY A CA 1
ATOM 1286 C C . GLY A 1 173 ? -12.839 9.942 -10.632 1.00 88.25 173 GLY A C 1
ATOM 1287 O O . GLY A 1 173 ? -12.634 10.270 -11.795 1.00 88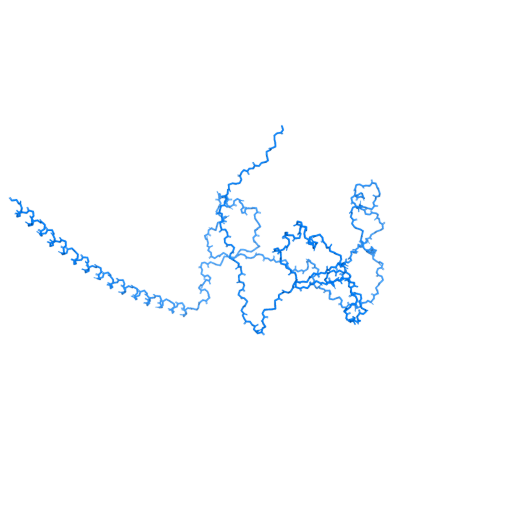.25 173 GLY A O 1
ATOM 1288 N N . GLU A 1 174 ? -13.856 9.131 -10.321 1.00 87.50 174 GLU A N 1
ATOM 1289 C CA . GLU A 1 174 ? -14.853 8.668 -11.309 1.00 87.50 174 GLU A CA 1
ATOM 1290 C C . GLU A 1 174 ? -16.136 9.507 -11.317 1.00 87.50 174 GLU A C 1
ATOM 1292 O O . GLU A 1 174 ? -16.938 9.402 -12.244 1.00 87.50 174 GLU A O 1
ATOM 1297 N N . VAL A 1 175 ? -16.327 10.360 -10.306 1.00 91.25 175 VAL A N 1
ATOM 1298 C CA . VAL A 1 175 ? -17.518 11.208 -10.158 1.00 91.25 175 VAL A CA 1
ATOM 1299 C C . VAL A 1 175 ? -17.388 12.477 -11.014 1.00 91.25 175 VAL A C 1
ATOM 1301 O O . VAL A 1 175 ? -16.544 13.324 -10.701 1.00 91.25 175 VAL A O 1
ATOM 1304 N N . PRO A 1 176 ? -18.236 12.671 -12.046 1.00 92.31 176 PRO A N 1
ATOM 1305 C CA . PRO A 1 176 ? -18.160 13.846 -12.910 1.00 92.31 176 PRO A CA 1
ATOM 1306 C C . PRO A 1 176 ? -18.358 15.159 -12.142 1.00 92.31 176 PRO A C 1
ATOM 1308 O O . PRO A 1 176 ? -19.246 15.260 -11.298 1.00 92.31 176 PRO A O 1
ATOM 1311 N N . GLY A 1 177 ? -17.559 16.176 -12.474 1.00 90.94 177 GLY A N 1
ATOM 1312 C CA . GLY A 1 177 ? -17.642 17.515 -11.873 1.00 90.94 177 GLY A CA 1
ATOM 1313 C C . GLY A 1 177 ? -16.858 17.695 -10.568 1.00 90.94 177 GLY A C 1
ATOM 1314 O O . GLY A 1 177 ? -16.994 18.731 -9.927 1.00 90.94 177 GLY A O 1
ATOM 1315 N N . THR A 1 178 ? -16.051 16.709 -10.170 1.00 92.88 178 THR A N 1
ATOM 1316 C CA . THR A 1 178 ? -15.080 16.841 -9.071 1.00 92.88 178 THR A CA 1
ATOM 1317 C C . THR A 1 178 ? -13.695 17.205 -9.614 1.00 92.88 178 THR A C 1
ATOM 1319 O O . THR A 1 178 ? -13.349 16.790 -10.719 1.00 92.88 178 THR A O 1
ATOM 1322 N N . GLU A 1 179 ? -12.874 17.920 -8.836 1.00 92.81 179 GLU A N 1
ATOM 1323 C CA . GLU A 1 179 ? -11.481 18.236 -9.215 1.00 92.81 179 GLU A CA 1
ATOM 1324 C C . GLU A 1 179 ? -10.673 16.960 -9.511 1.00 92.81 179 GLU A C 1
ATOM 1326 O O . GLU A 1 179 ? -9.957 16.878 -10.506 1.00 92.81 179 GLU A O 1
ATOM 1331 N N . ALA A 1 180 ? -10.875 15.909 -8.709 1.00 90.62 180 ALA A N 1
ATOM 1332 C CA . ALA A 1 180 ? -10.253 14.603 -8.916 1.00 90.62 180 ALA A CA 1
ATOM 1333 C C . ALA A 1 180 ? -10.625 13.963 -10.266 1.00 90.62 180 ALA A C 1
ATOM 1335 O O . ALA A 1 180 ? -9.789 13.320 -10.897 1.00 90.62 180 ALA A O 1
ATOM 1336 N N . TYR A 1 181 ? -11.863 14.144 -10.737 1.00 91.19 181 TYR A N 1
ATOM 1337 C CA . TYR A 1 181 ? -12.294 13.653 -12.048 1.00 91.19 181 TYR A CA 1
ATOM 1338 C C . TYR A 1 181 ? -11.649 14.426 -13.199 1.00 91.19 181 TYR A C 1
ATOM 1340 O O . TYR A 1 181 ? -11.354 13.843 -14.241 1.00 91.19 181 TYR A O 1
ATOM 1348 N N . GLU A 1 182 ? -11.415 15.728 -13.027 1.00 92.69 182 GLU A N 1
ATOM 1349 C CA . GLU A 1 182 ? -10.712 16.540 -14.021 1.00 92.69 182 GLU A CA 1
ATOM 1350 C C . GLU A 1 182 ? -9.229 16.179 -14.104 1.00 92.69 182 GLU A C 1
ATOM 1352 O O . GLU A 1 182 ? -8.727 15.997 -15.213 1.00 92.69 182 GLU A O 1
ATOM 1357 N N . MET A 1 183 ? -8.562 15.970 -12.963 1.00 91.12 183 MET A N 1
ATOM 1358 C CA . MET A 1 183 ? -7.179 15.478 -12.927 1.00 91.12 183 MET A CA 1
ATOM 1359 C C . MET A 1 183 ? -7.051 14.105 -13.602 1.00 91.12 183 MET A C 1
ATOM 1361 O O . MET A 1 183 ? -6.203 13.925 -14.473 1.00 91.12 183 MET A O 1
ATOM 1365 N N . ARG A 1 184 ? -7.982 13.179 -13.324 1.00 89.88 184 ARG A N 1
ATOM 1366 C CA . ARG A 1 184 ? -7.987 11.825 -13.906 1.00 89.88 184 ARG A CA 1
ATOM 1367 C C . ARG A 1 184 ? -8.122 11.792 -15.430 1.00 89.88 184 ARG A C 1
ATOM 1369 O O . ARG A 1 184 ? -7.741 10.808 -16.057 1.00 89.88 184 ARG A O 1
ATOM 1376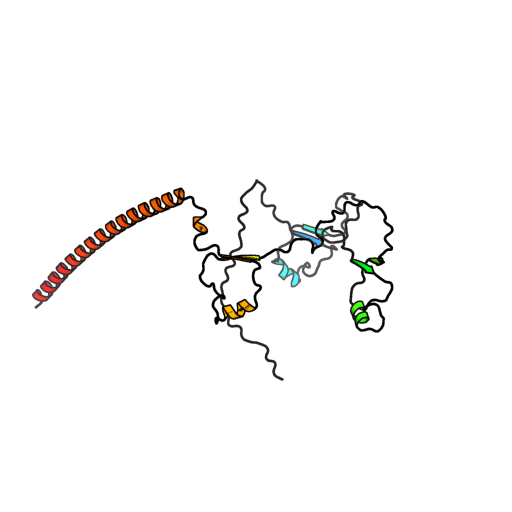 N N . LYS A 1 185 ? -8.661 12.841 -16.065 1.00 90.62 185 LYS A N 1
ATOM 1377 C CA . LYS A 1 185 ? -8.728 12.914 -17.539 1.00 90.62 185 LYS A CA 1
ATOM 1378 C C . LYS A 1 185 ? -7.353 13.034 -18.194 1.00 90.62 185 LYS A C 1
ATOM 1380 O O . LYS A 1 185 ? -7.244 12.722 -19.378 1.00 90.62 185 LYS A O 1
ATOM 1385 N N . GLY A 1 186 ? -6.350 13.515 -17.459 1.00 89.44 186 GLY A N 1
ATOM 1386 C CA . GLY A 1 186 ? -4.961 13.568 -17.912 1.00 89.44 186 GLY A CA 1
ATOM 1387 C C . GLY A 1 186 ? -4.195 12.260 -17.702 1.00 89.44 186 GLY A C 1
ATOM 1388 O O . GLY A 1 186 ? -3.150 12.076 -18.323 1.00 89.44 186 GLY A O 1
ATOM 1389 N N . ASP A 1 187 ? -4.716 11.355 -16.871 1.00 90.12 187 ASP A N 1
ATOM 1390 C CA . ASP A 1 187 ? -4.046 10.107 -16.511 1.00 90.12 187 ASP A CA 1
ATOM 1391 C C . ASP A 1 187 ? -4.225 9.021 -17.581 1.00 90.12 187 ASP A C 1
ATOM 1393 O O . ASP A 1 187 ? -5.237 8.950 -18.292 1.00 90.12 187 ASP A O 1
ATOM 1397 N N . ALA A 1 188 ? -3.245 8.118 -17.659 1.00 89.88 188 ALA A N 1
ATOM 1398 C CA . ALA A 1 188 ? -3.319 6.939 -18.510 1.00 89.88 188 ALA A CA 1
ATOM 1399 C C . ALA A 1 188 ? -4.508 6.047 -18.108 1.00 89.88 188 ALA A C 1
ATOM 1401 O O . ALA A 1 188 ? -4.690 5.712 -16.937 1.00 89.88 188 ALA A O 1
ATOM 1402 N N . GLN A 1 189 ? -5.318 5.655 -19.094 1.00 88.94 189 GLN A N 1
ATOM 1403 C CA . GLN A 1 189 ? -6.427 4.724 -18.886 1.00 88.94 189 GLN A CA 1
ATOM 1404 C C . GLN A 1 189 ? -5.928 3.276 -18.973 1.00 88.94 189 GLN A C 1
ATOM 1406 O O . GLN A 1 189 ? -5.062 2.995 -19.804 1.00 88.94 189 GLN A O 1
ATOM 1411 N N . PRO A 1 190 ? -6.474 2.356 -18.158 1.00 91.12 190 PRO A N 1
ATOM 1412 C CA . PRO A 1 190 ? -6.143 0.942 -18.264 1.00 91.12 190 PRO A CA 1
ATOM 1413 C C . PRO A 1 190 ? -6.657 0.344 -19.579 1.00 91.12 190 PRO A C 1
ATOM 1415 O O . PRO A 1 190 ? -7.695 0.762 -20.097 1.00 91.12 190 PRO A O 1
ATOM 1418 N N . ASP A 1 191 ? -5.968 -0.678 -20.085 1.00 92.56 191 ASP A N 1
ATOM 1419 C CA . ASP A 1 191 ? -6.325 -1.349 -21.343 1.00 92.56 191 ASP A CA 1
ATOM 1420 C C . ASP A 1 191 ? -7.613 -2.173 -21.214 1.00 92.56 191 ASP A C 1
ATOM 1422 O O . ASP A 1 191 ? -8.407 -2.269 -22.152 1.00 92.56 191 ASP A O 1
ATOM 1426 N N . VAL A 1 192 ? -7.828 -2.782 -20.043 1.00 91.50 192 VAL A N 1
ATOM 1427 C CA . VAL A 1 192 ? -8.991 -3.630 -19.760 1.00 91.50 192 VAL A CA 1
ATOM 1428 C C . VAL A 1 192 ? -9.570 -3.282 -18.394 1.00 91.50 192 VAL A C 1
ATOM 1430 O O . VAL A 1 192 ? -8.854 -3.285 -17.395 1.00 91.50 192 VAL A O 1
ATOM 1433 N N . VAL A 1 193 ? -10.883 -3.043 -18.342 1.00 87.00 193 VAL A N 1
ATOM 1434 C CA . VAL A 1 193 ? -11.649 -2.901 -17.095 1.00 87.00 193 VAL A CA 1
ATOM 1435 C C . VAL A 1 193 ? -12.691 -4.015 -17.037 1.00 87.00 193 VAL A C 1
ATOM 1437 O O . VAL A 1 193 ? -13.585 -4.063 -17.879 1.00 87.00 193 VAL A O 1
ATOM 1440 N N . GLU A 1 194 ? -12.569 -4.920 -16.068 1.00 86.25 194 GLU A N 1
ATOM 1441 C CA . GLU A 1 194 ? -13.497 -6.037 -15.854 1.00 86.25 194 GLU A CA 1
ATOM 1442 C C . GLU A 1 194 ? -14.299 -5.825 -14.566 1.00 86.25 194 GLU A C 1
ATOM 1444 O O . GLU A 1 194 ? -13.721 -5.626 -13.505 1.00 86.25 194 GLU A O 1
ATOM 1449 N N . GLU A 1 195 ? -15.630 -5.867 -14.634 1.00 81.19 195 GLU A N 1
ATOM 1450 C CA . GLU A 1 195 ? -16.491 -5.780 -13.447 1.00 81.19 195 GLU A CA 1
ATOM 1451 C C . GLU A 1 195 ? -16.663 -7.165 -12.815 1.00 81.19 195 GLU A C 1
ATOM 1453 O O . GLU A 1 195 ? -17.482 -7.981 -13.241 1.00 81.19 195 GLU A O 1
ATOM 1458 N N . VAL A 1 196 ? -15.879 -7.427 -11.773 1.00 73.00 196 VAL A N 1
ATOM 1459 C CA . VAL A 1 196 ? -15.949 -8.637 -10.955 1.00 73.00 196 VAL A CA 1
ATOM 1460 C C . VAL A 1 196 ? -16.840 -8.307 -9.758 1.00 73.00 196 VAL A C 1
ATOM 1462 O O . VAL A 1 196 ? -16.343 -8.040 -8.671 1.00 73.00 196 VAL A O 1
ATOM 1465 N N . GLY A 1 197 ? -18.157 -8.227 -9.989 1.00 66.62 197 GLY A N 1
ATOM 1466 C CA . GLY A 1 197 ? -19.128 -7.678 -9.027 1.00 66.62 197 GLY A CA 1
ATOM 1467 C C . GLY A 1 197 ? -19.030 -8.229 -7.596 1.00 66.62 197 GLY A C 1
ATOM 1468 O O . GLY A 1 197 ? -18.475 -9.302 -7.399 1.00 66.62 197 GLY A O 1
ATOM 1469 N N . ASP A 1 198 ? -19.642 -7.508 -6.645 1.00 62.91 198 ASP A N 1
ATOM 1470 C CA . ASP A 1 198 ? -19.535 -7.473 -5.163 1.00 62.91 198 ASP A CA 1
ATOM 1471 C C . ASP A 1 198 ? -19.174 -8.737 -4.331 1.00 62.91 198 ASP A C 1
ATOM 1473 O O . ASP A 1 198 ? -19.008 -8.639 -3.113 1.00 62.91 198 ASP A O 1
ATOM 1477 N N . ALA A 1 199 ? -19.045 -9.930 -4.910 1.00 60.09 199 ALA A N 1
ATOM 1478 C CA . ALA A 1 199 ? -18.768 -11.182 -4.212 1.00 60.09 199 ALA A CA 1
ATOM 1479 C C . ALA A 1 199 ? -17.550 -12.000 -4.724 1.00 60.09 199 ALA A C 1
ATOM 1481 O O . ALA A 1 199 ? -17.613 -13.233 -4.653 1.00 60.09 199 ALA A O 1
ATOM 1482 N N . PRO A 1 200 ? -16.404 -11.420 -5.153 1.00 57.88 200 PRO A N 1
ATOM 1483 C CA . PRO A 1 200 ? -15.226 -12.236 -5.481 1.00 57.88 200 PRO A CA 1
ATOM 1484 C C . PRO A 1 200 ? -14.685 -12.981 -4.250 1.00 57.88 200 PRO A C 1
ATOM 1486 O O . PRO A 1 200 ? -14.170 -14.090 -4.367 1.00 57.88 200 PRO A O 1
ATOM 1489 N N . ALA A 1 201 ? -14.869 -12.415 -3.052 1.00 60.88 201 ALA A N 1
ATOM 1490 C CA . ALA A 1 201 ? -14.424 -13.007 -1.792 1.00 60.88 201 ALA A CA 1
ATOM 1491 C C . ALA A 1 201 ? -15.194 -14.283 -1.405 1.00 60.88 201 ALA A C 1
ATOM 1493 O O . ALA A 1 201 ? -14.661 -15.107 -0.669 1.00 60.88 201 ALA A O 1
ATOM 1494 N N . LEU A 1 202 ? -16.429 -14.464 -1.893 1.00 60.03 202 LEU A N 1
ATOM 1495 C CA . LEU A 1 202 ? -17.229 -15.669 -1.639 1.00 60.03 202 LEU A CA 1
ATOM 1496 C C . LEU A 1 202 ? -16.944 -16.784 -2.651 1.00 60.03 202 LEU A C 1
ATOM 1498 O O . LEU A 1 202 ? -17.162 -17.948 -2.330 1.00 60.03 202 LEU A O 1
ATOM 1502 N N . ASN A 1 203 ? -16.416 -16.455 -3.834 1.00 65.31 203 ASN A N 1
ATOM 1503 C CA . ASN A 1 203 ? -16.082 -17.443 -4.865 1.00 65.31 203 ASN A CA 1
ATOM 1504 C C . ASN A 1 203 ? -14.936 -18.382 -4.447 1.00 65.31 203 ASN A C 1
ATOM 1506 O O . ASN A 1 203 ? -14.821 -19.480 -4.987 1.00 65.31 203 ASN A O 1
ATOM 1510 N N . GLY A 1 204 ? -14.106 -17.969 -3.483 1.00 69.81 204 GLY A N 1
ATOM 1511 C CA . GLY A 1 204 ? -13.042 -18.795 -2.905 1.00 69.81 204 GLY A CA 1
ATOM 1512 C C . GLY A 1 204 ? -13.504 -19.763 -1.813 1.00 69.81 204 GLY A C 1
ATOM 1513 O O . GLY A 1 204 ? -12.714 -20.607 -1.400 1.00 69.81 204 GLY A O 1
ATOM 1514 N N . PHE A 1 205 ? -14.756 -19.664 -1.351 1.00 74.69 205 PHE A N 1
ATOM 1515 C CA . PHE A 1 205 ? -15.298 -20.535 -0.311 1.00 74.69 205 PHE A CA 1
ATOM 1516 C C . PHE A 1 205 ? -16.322 -21.504 -0.887 1.00 74.69 205 PHE A C 1
ATOM 1518 O O . PHE A 1 205 ? -17.249 -21.142 -1.613 1.00 74.69 205 PHE A O 1
ATOM 1525 N N . THR A 1 206 ? -16.204 -22.764 -0.495 1.00 86.00 206 THR A N 1
ATOM 1526 C CA . THR A 1 206 ? -17.248 -23.747 -0.751 1.00 86.00 206 THR A CA 1
ATOM 1527 C C . THR A 1 206 ? -18.497 -23.423 0.078 1.00 86.00 206 THR A C 1
ATOM 1529 O O . THR A 1 206 ? -18.437 -22.857 1.172 1.00 86.00 206 THR A O 1
ATOM 1532 N N . ILE A 1 207 ? -19.672 -23.845 -0.403 1.00 85.31 207 ILE A N 1
ATOM 1533 C CA . ILE A 1 207 ? -20.947 -23.684 0.326 1.00 85.31 207 ILE A CA 1
ATOM 1534 C C . ILE A 1 207 ? -20.880 -24.321 1.729 1.00 85.31 207 ILE A C 1
ATOM 1536 O O . ILE A 1 207 ? -21.588 -23.896 2.643 1.00 85.31 207 ILE A O 1
ATOM 1540 N N . GLN A 1 208 ? -20.054 -25.356 1.904 1.00 87.69 208 GLN A N 1
ATOM 1541 C CA . GLN A 1 208 ? -19.847 -26.018 3.191 1.00 87.69 208 GLN A CA 1
ATOM 1542 C C . GLN A 1 208 ? -19.064 -25.131 4.159 1.00 87.69 208 GLN A C 1
ATOM 1544 O O . GLN A 1 208 ? -19.555 -24.883 5.258 1.00 87.69 208 GLN A O 1
ATOM 1549 N N . GLU A 1 209 ? -17.929 -24.579 3.731 1.00 88.19 209 GLU A N 1
ATOM 1550 C CA . GLU A 1 209 ? -17.138 -23.641 4.538 1.00 88.19 209 GLU A CA 1
ATOM 1551 C C . GLU A 1 209 ? -17.975 -22.423 4.932 1.00 88.19 209 GLU A C 1
ATOM 1553 O O . GLU A 1 209 ? -18.022 -22.049 6.103 1.00 88.19 209 GLU A O 1
ATOM 1558 N N . LEU A 1 210 ? -18.745 -21.859 3.997 1.00 87.56 210 LEU A N 1
ATOM 1559 C CA . LEU A 1 210 ? -19.612 -20.721 4.297 1.00 87.56 210 LEU A CA 1
ATOM 1560 C C . LEU A 1 210 ? -20.633 -21.048 5.402 1.00 87.56 210 LEU A C 1
ATOM 1562 O O . LEU A 1 210 ? -20.857 -20.243 6.307 1.00 87.56 210 LEU A O 1
ATOM 1566 N N . LYS A 1 211 ? -21.219 -22.252 5.384 1.00 92.06 211 LYS A N 1
ATOM 1567 C CA . LYS A 1 211 ? -22.137 -22.712 6.439 1.00 92.06 211 LYS A CA 1
ATOM 1568 C C . LYS A 1 211 ? -21.437 -22.897 7.783 1.00 92.06 211 LYS A C 1
ATOM 1570 O O . LYS A 1 211 ? -22.027 -22.579 8.815 1.00 92.06 211 LYS A O 1
ATOM 1575 N N . GLU A 1 212 ? -20.206 -23.393 7.793 1.00 94.38 212 GLU A N 1
ATOM 1576 C CA . GLU A 1 212 ? -19.416 -23.537 9.020 1.00 94.38 212 GLU A CA 1
ATOM 1577 C C . GLU A 1 212 ? -19.069 -22.178 9.633 1.00 94.38 212 GLU A C 1
ATOM 1579 O O . GLU A 1 212 ? -19.234 -21.984 10.840 1.00 94.38 212 GLU A O 1
ATOM 1584 N N . HIS A 1 213 ? -18.679 -21.211 8.801 1.00 91.12 213 HIS A N 1
ATOM 1585 C CA . HIS A 1 213 ? -18.438 -19.835 9.225 1.00 91.12 213 HIS A CA 1
ATOM 1586 C C . HIS A 1 213 ? -19.696 -19.196 9.817 1.00 91.12 213 HIS A C 1
ATOM 1588 O O . HIS A 1 213 ? -19.638 -18.634 10.912 1.00 91.12 213 HIS A O 1
ATOM 1594 N N . VAL A 1 214 ? -20.848 -19.342 9.155 1.00 95.25 214 VAL A N 1
ATOM 1595 C CA . VAL A 1 214 ? -22.133 -18.852 9.678 1.00 95.25 214 VAL A CA 1
ATOM 1596 C C . VAL A 1 214 ? -22.458 -19.497 11.024 1.00 95.25 214 VAL A C 1
ATOM 1598 O O . VAL A 1 214 ? -22.807 -18.793 11.969 1.00 95.25 214 VAL A O 1
ATOM 1601 N N . LYS A 1 215 ? -22.277 -20.816 11.159 1.00 96.94 215 LYS A N 1
ATOM 1602 C CA . LYS A 1 215 ? -22.509 -21.524 12.424 1.00 96.94 215 LYS A CA 1
ATOM 1603 C C . LYS A 1 215 ? -21.600 -21.010 13.544 1.00 96.94 215 LYS A C 1
ATOM 1605 O O . LYS A 1 215 ? -22.056 -20.818 14.669 1.00 96.94 215 LYS A O 1
ATOM 1610 N N . LYS A 1 216 ? -20.321 -20.768 13.247 1.00 96.31 216 LYS A N 1
ATOM 1611 C CA . LYS A 1 216 ? -19.360 -20.209 14.208 1.00 96.31 216 LYS A CA 1
ATOM 1612 C C . LYS A 1 216 ? -19.758 -18.798 14.647 1.00 96.31 216 LYS A C 1
ATOM 1614 O O . LYS A 1 216 ? -19.684 -18.494 15.835 1.00 96.31 216 LYS A O 1
ATOM 1619 N N . LEU A 1 217 ? -20.191 -17.957 13.706 1.00 96.75 217 LEU A N 1
ATOM 1620 C CA . LEU A 1 217 ? -20.664 -16.602 13.994 1.00 96.75 217 LEU A CA 1
ATOM 1621 C C . LEU A 1 217 ? -21.921 -16.614 14.868 1.00 96.75 217 LEU A C 1
ATOM 1623 O O . LEU A 1 217 ? -21.988 -15.862 15.833 1.00 96.75 217 LEU A O 1
ATOM 1627 N N . GLN A 1 218 ? -22.872 -17.506 14.589 1.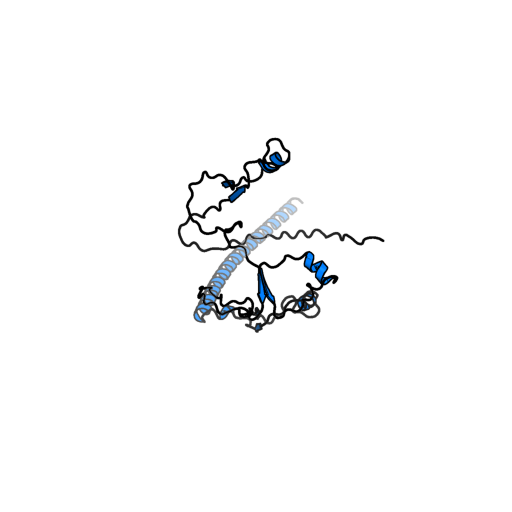00 96.44 218 GLN A N 1
ATOM 1628 C CA . GLN A 1 218 ? -24.075 -17.669 15.410 1.00 96.44 218 GLN A CA 1
ATOM 1629 C C . GLN A 1 218 ? -23.739 -18.103 16.839 1.00 96.44 218 GLN A C 1
ATOM 1631 O O . GLN A 1 218 ? -24.220 -17.491 17.786 1.00 96.44 218 GLN A O 1
ATOM 1636 N N . ALA A 1 219 ? -22.849 -19.084 17.010 1.00 96.94 219 ALA A N 1
ATOM 1637 C CA . ALA A 1 219 ? -22.411 -19.507 18.340 1.00 96.94 219 ALA A CA 1
ATOM 1638 C C . ALA A 1 219 ? -21.739 -18.357 19.113 1.00 96.94 219 ALA A C 1
ATOM 1640 O O . ALA A 1 219 ? -22.007 -18.148 20.293 1.00 96.94 219 ALA A O 1
ATOM 1641 N N . MET A 1 220 ? -20.894 -17.567 18.443 1.00 97.06 220 MET A N 1
ATOM 1642 C CA . MET A 1 220 ? -20.270 -16.392 19.055 1.00 97.06 220 MET A CA 1
ATOM 1643 C C . MET A 1 220 ? -21.314 -15.340 19.449 1.00 97.06 220 MET A C 1
ATOM 1645 O O . MET A 1 220 ? -21.242 -14.785 20.543 1.00 97.06 220 MET A O 1
ATOM 1649 N N . GLN A 1 221 ? -22.311 -15.101 18.599 1.00 96.62 221 GLN A N 1
ATOM 1650 C CA . GLN A 1 221 ? -23.408 -14.179 18.883 1.00 96.62 221 GLN A CA 1
ATOM 1651 C C . GLN A 1 221 ? -24.228 -14.618 20.103 1.00 96.62 221 GLN A C 1
ATOM 1653 O O . GLN A 1 221 ? -24.548 -13.785 20.947 1.00 96.62 221 GLN A O 1
ATOM 1658 N N . GLU A 1 222 ? -24.522 -15.912 20.236 1.00 97.56 222 GLU A N 1
ATOM 1659 C CA . GLU A 1 222 ? -25.200 -16.464 21.415 1.00 97.56 222 GLU A CA 1
ATOM 1660 C C . GLU A 1 222 ? -24.385 -16.212 22.688 1.00 97.56 222 GLU A C 1
ATOM 1662 O O . GLU A 1 222 ? -24.912 -15.656 23.651 1.00 97.56 222 GLU A O 1
ATOM 1667 N N . THR A 1 223 ? -23.081 -16.512 22.669 1.00 97.19 223 THR A N 1
ATOM 1668 C CA . THR A 1 223 ? -22.210 -16.254 23.831 1.00 97.19 223 THR A CA 1
ATOM 1669 C C . THR A 1 223 ? -22.106 -14.769 24.177 1.00 97.19 223 THR A C 1
ATOM 1671 O O . THR A 1 223 ? -22.076 -14.404 25.350 1.00 97.19 223 THR A O 1
ATOM 1674 N N . ALA A 1 224 ? -22.078 -13.892 23.170 1.00 97.56 224 ALA A N 1
ATOM 1675 C CA . ALA A 1 224 ? -22.007 -12.452 23.375 1.00 97.56 224 ALA A CA 1
ATOM 1676 C C . ALA A 1 224 ? -23.300 -11.914 24.002 1.00 97.56 224 ALA A C 1
ATOM 1678 O O . ALA A 1 224 ? -23.239 -11.092 24.916 1.00 97.56 224 ALA A O 1
ATOM 1679 N N . ASN A 1 225 ? -24.455 -12.415 23.559 1.00 97.31 225 ASN A N 1
ATOM 1680 C CA . ASN A 1 225 ? -25.752 -12.074 24.136 1.00 97.31 225 ASN A CA 1
ATOM 1681 C C . ASN A 1 225 ? -25.874 -12.562 25.584 1.00 97.31 225 ASN A C 1
ATOM 1683 O O . ASN A 1 225 ? -26.329 -11.805 26.434 1.00 97.31 225 ASN A O 1
ATOM 1687 N N . GLU A 1 226 ? -25.409 -13.773 25.897 1.00 97.38 226 GLU A N 1
ATOM 1688 C CA . GLU A 1 226 ? -25.418 -14.291 27.271 1.00 97.38 226 GLU A CA 1
ATOM 1689 C C . GLU A 1 226 ? -24.558 -13.429 28.208 1.00 97.38 226 GLU A C 1
ATOM 1691 O O . GLU A 1 226 ? -24.983 -13.056 29.306 1.00 97.38 226 GLU A O 1
ATOM 1696 N N . VAL A 1 227 ? -23.355 -13.054 27.760 1.00 97.81 227 VAL A N 1
ATOM 1697 C CA . VAL A 1 227 ? -22.472 -12.155 28.515 1.00 97.81 227 VAL A CA 1
ATOM 1698 C C . VAL A 1 227 ? -23.123 -10.784 28.693 1.00 97.81 227 VAL A C 1
ATOM 1700 O O . VAL A 1 227 ? -23.076 -10.228 29.792 1.00 97.81 227 VAL A O 1
ATOM 1703 N N . LEU A 1 228 ? -23.754 -10.246 27.648 1.00 96.62 228 LEU A N 1
ATOM 1704 C CA . LEU A 1 228 ? -24.474 -8.978 27.715 1.00 96.62 228 LEU A CA 1
ATOM 1705 C C . LEU A 1 228 ? -25.613 -9.044 28.739 1.00 96.62 228 LEU A C 1
ATOM 1707 O O . LEU A 1 228 ? -25.652 -8.215 29.642 1.00 96.62 228 LEU A O 1
ATOM 1711 N N . GLU A 1 229 ? -26.471 -10.062 28.674 1.00 97.06 229 GLU A N 1
ATOM 1712 C CA . GLU A 1 229 ? -27.561 -10.266 29.634 1.00 97.06 229 GLU A CA 1
ATOM 1713 C C . GLU A 1 229 ? -27.049 -10.403 31.073 1.00 97.06 229 GLU A C 1
ATOM 1715 O O . GLU A 1 229 ? -27.623 -9.821 32.001 1.00 97.06 229 GLU A O 1
ATOM 1720 N N . TYR A 1 230 ? -25.946 -11.130 31.276 1.00 96.94 230 TYR A N 1
ATOM 1721 C CA . TYR A 1 230 ? -25.307 -11.252 32.584 1.00 96.94 230 TYR A CA 1
ATOM 1722 C C . TYR A 1 230 ? -24.889 -9.884 33.141 1.00 96.94 230 TYR A C 1
ATOM 1724 O O . TYR A 1 230 ? -25.179 -9.570 34.304 1.00 96.94 230 TYR A O 1
ATOM 1732 N N . TRP A 1 231 ? -24.230 -9.059 32.324 1.00 97.25 231 TRP A N 1
ATOM 1733 C CA . TRP A 1 231 ? -23.796 -7.729 32.741 1.00 97.25 231 TRP A CA 1
ATOM 1734 C C . TRP A 1 231 ? -24.970 -6.782 32.950 1.00 97.25 231 TRP A C 1
ATOM 1736 O O . TRP A 1 231 ? -25.000 -6.129 33.990 1.00 97.25 231 TRP A O 1
ATOM 1746 N N . THR A 1 232 ? -25.966 -6.776 32.063 1.00 96.50 232 THR A N 1
ATOM 1747 C CA . THR A 1 232 ? -27.185 -5.968 32.210 1.00 96.50 232 THR A CA 1
ATOM 1748 C C . THR A 1 232 ? -27.914 -6.297 33.511 1.00 96.50 232 THR A C 1
ATOM 1750 O O . THR A 1 232 ? -28.211 -5.411 34.309 1.00 96.50 232 THR A O 1
ATOM 1753 N N . LYS A 1 233 ? -28.108 -7.584 33.823 1.00 96.31 233 LYS A N 1
ATOM 1754 C CA . LYS A 1 233 ? -28.737 -7.999 35.086 1.00 96.31 233 LYS A CA 1
ATOM 1755 C C . LYS A 1 233 ? -27.938 -7.551 36.309 1.00 96.31 233 LYS A C 1
ATOM 1757 O O . LYS A 1 233 ? -28.507 -7.202 37.347 1.00 96.31 233 LYS A O 1
ATOM 17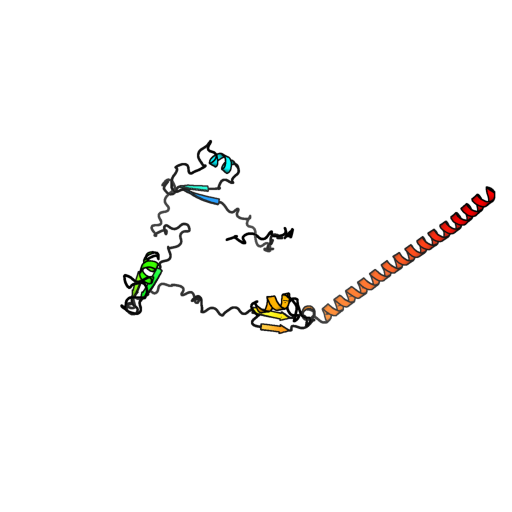62 N N . ARG A 1 234 ? -26.606 -7.588 36.219 1.00 94.81 234 ARG A N 1
ATOM 1763 C CA . ARG A 1 234 ? -25.721 -7.150 37.302 1.00 94.81 234 ARG A CA 1
ATOM 1764 C C . ARG A 1 234 ? -25.777 -5.637 37.493 1.00 94.81 234 ARG A C 1
ATOM 1766 O O . ARG A 1 234 ? -25.819 -5.192 38.640 1.00 94.81 234 ARG A O 1
ATOM 1773 N N . THR A 1 235 ? -25.786 -4.869 36.410 1.00 95.69 235 THR A N 1
ATOM 1774 C CA . THR A 1 235 ? -25.888 -3.409 36.463 1.00 95.69 235 THR A CA 1
ATOM 1775 C C . THR A 1 235 ? -27.246 -2.972 36.985 1.00 95.69 235 THR A C 1
ATOM 1777 O O . THR A 1 235 ? -27.283 -2.124 37.868 1.00 95.69 235 THR A O 1
ATOM 1780 N N . ASP A 1 236 ? -28.337 -3.605 36.551 1.00 94.88 236 ASP A N 1
ATOM 1781 C CA . ASP A 1 236 ? -29.690 -3.286 37.022 1.00 94.88 236 ASP A CA 1
ATOM 1782 C C . ASP A 1 236 ? -29.830 -3.540 38.523 1.00 94.88 236 ASP A C 1
ATOM 1784 O O . ASP A 1 236 ? -30.383 -2.720 39.257 1.00 94.88 236 ASP A O 1
ATOM 1788 N N . LYS A 1 237 ? -29.255 -4.645 39.016 1.00 93.50 237 LYS A N 1
ATOM 1789 C CA . LYS A 1 237 ? -29.209 -4.922 40.454 1.00 93.50 237 LYS A CA 1
ATOM 1790 C C . LYS A 1 237 ? -28.435 -3.843 41.213 1.00 93.50 237 LYS A C 1
ATOM 1792 O O . LYS A 1 237 ? -28.921 -3.344 42.221 1.00 93.50 237 LYS A O 1
ATOM 1797 N N . GLN A 1 238 ? -27.237 -3.488 40.747 1.00 91.88 238 GLN A N 1
ATOM 1798 C CA . GLN A 1 238 ? -26.424 -2.457 41.401 1.00 91.88 238 GLN A CA 1
ATOM 1799 C C . GLN A 1 238 ? -27.089 -1.078 41.354 1.00 91.88 238 GLN A C 1
ATOM 1801 O O . GLN A 1 238 ? -26.968 -0.308 42.305 1.00 91.88 238 GLN A O 1
ATOM 1806 N N . LEU A 1 239 ? -27.806 -0.776 40.272 1.00 92.94 239 LEU A N 1
ATOM 1807 C CA . LEU A 1 239 ? -28.577 0.450 40.131 1.00 92.94 239 LEU A CA 1
ATOM 1808 C C . LEU A 1 239 ? -29.720 0.493 41.150 1.00 92.94 239 LEU A C 1
ATOM 1810 O O . LEU A 1 239 ? -29.849 1.488 41.858 1.00 92.94 239 LEU A O 1
ATOM 1814 N N . GLY A 1 240 ? -30.475 -0.600 41.292 1.00 92.50 240 GLY A N 1
ATOM 1815 C CA . GLY A 1 240 ? -31.535 -0.714 42.296 1.00 92.50 240 GLY A CA 1
ATOM 1816 C C . GLY A 1 240 ? -31.010 -0.622 43.733 1.00 92.50 240 GLY A C 1
ATOM 1817 O O . GLY A 1 240 ? -31.593 0.081 44.559 1.00 92.50 240 GLY A O 1
ATOM 1818 N N . ASP A 1 241 ? -29.872 -1.260 44.029 1.00 92.69 241 ASP A N 1
ATOM 1819 C CA . ASP A 1 241 ? -29.212 -1.143 45.335 1.00 92.69 241 ASP A CA 1
ATOM 1820 C C . ASP A 1 241 ? -28.809 0.322 45.609 1.00 92.69 241 ASP A C 1
ATOM 1822 O O . ASP A 1 241 ? -29.064 0.844 46.697 1.00 92.69 241 ASP A O 1
ATOM 1826 N N . ARG A 1 242 ? -28.245 1.025 44.613 1.00 94.56 242 ARG A N 1
ATOM 1827 C CA . ARG A 1 242 ? -27.900 2.457 44.711 1.00 94.56 242 ARG A CA 1
ATOM 1828 C C . ARG A 1 242 ? -29.131 3.327 44.978 1.00 94.56 242 ARG A C 1
ATOM 1830 O O . ARG A 1 242 ? -29.081 4.169 45.871 1.00 94.56 242 ARG A O 1
ATOM 1837 N N . GLU A 1 243 ? -30.226 3.119 44.253 1.00 93.69 243 GLU A N 1
ATOM 1838 C CA . GLU A 1 243 ? -31.478 3.867 44.440 1.00 93.69 243 GLU A CA 1
ATOM 1839 C C . GLU A 1 243 ? -32.081 3.643 45.835 1.00 93.69 243 GLU A C 1
ATOM 1841 O O . GLU A 1 243 ? -32.540 4.589 46.483 1.00 93.69 243 GLU A O 1
ATOM 1846 N N . ALA A 1 244 ? -32.015 2.412 46.351 1.00 93.50 244 ALA A N 1
ATOM 1847 C CA . ALA A 1 244 ? -32.447 2.107 47.710 1.00 93.50 244 ALA A CA 1
ATOM 1848 C C . ALA A 1 244 ? -31.603 2.853 48.760 1.00 93.50 244 ALA A C 1
ATOM 1850 O O . ALA A 1 244 ? -32.158 3.445 49.692 1.00 93.50 244 ALA A O 1
ATOM 1851 N N . PHE A 1 245 ? -30.273 2.876 48.602 1.00 94.06 245 PHE A N 1
ATOM 1852 C CA . PHE A 1 245 ? -29.391 3.648 49.481 1.00 94.06 245 PHE A CA 1
ATOM 1853 C C . PHE A 1 245 ? -29.678 5.150 49.413 1.00 94.06 245 PHE A C 1
ATOM 1855 O O . PHE A 1 245 ? -29.738 5.800 50.458 1.00 94.06 245 PHE A O 1
ATOM 1862 N N . GLU A 1 246 ? -29.904 5.701 48.220 1.00 94.31 246 GLU A N 1
ATOM 1863 C CA . GLU A 1 246 ? -30.261 7.113 48.046 1.00 94.31 246 GLU A CA 1
ATOM 1864 C C . GLU A 1 246 ? -31.567 7.460 48.768 1.00 94.31 246 GLU A C 1
ATOM 1866 O O . GLU A 1 246 ? -31.612 8.457 49.491 1.00 94.31 246 GLU A O 1
ATOM 1871 N N . GLY A 1 247 ? -32.587 6.601 48.692 1.00 94.00 247 GLY A N 1
ATOM 1872 C CA . GLY A 1 247 ? -33.833 6.780 49.443 1.00 94.00 247 GLY A CA 1
ATOM 1873 C C . GLY A 1 247 ? -33.635 6.764 50.965 1.00 94.00 247 GLY A C 1
ATOM 1874 O O . GLY A 1 247 ? -34.223 7.579 51.686 1.00 94.00 247 GLY A O 1
ATOM 1875 N N . VAL A 1 248 ? -32.769 5.880 51.478 1.00 96.44 248 VAL A N 1
ATOM 1876 C CA . VAL A 1 248 ? -32.422 5.831 52.912 1.00 96.44 248 VAL A CA 1
ATOM 1877 C C . VAL A 1 248 ? -31.682 7.099 53.341 1.00 96.44 248 VAL A C 1
ATOM 1879 O O . VAL A 1 248 ? -32.025 7.690 54.369 1.00 96.44 248 VAL A O 1
ATOM 1882 N N . ILE A 1 249 ? -30.705 7.548 52.549 1.00 94.88 249 ILE A N 1
ATOM 1883 C CA . ILE A 1 249 ? -29.953 8.782 52.806 1.00 94.88 249 ILE A CA 1
ATOM 1884 C C . ILE A 1 249 ? -30.898 9.984 52.795 1.00 94.88 249 ILE A C 1
ATOM 1886 O O . ILE A 1 249 ? -30.839 10.812 53.704 1.00 94.88 249 ILE A O 1
ATOM 1890 N N . GLU A 1 250 ? -31.810 10.076 51.828 1.00 94.31 250 GLU A N 1
ATOM 1891 C CA . GLU A 1 250 ? -32.771 11.174 51.754 1.00 94.31 250 GLU A CA 1
ATOM 1892 C C . GLU A 1 250 ? -33.673 11.216 52.998 1.00 94.31 250 GLU A C 1
ATOM 1894 O O . GLU A 1 250 ? -33.883 12.283 53.585 1.00 94.31 250 GLU A O 1
ATOM 1899 N N . ASN A 1 251 ? -34.152 10.056 53.462 1.00 94.62 251 ASN A N 1
ATOM 1900 C CA . ASN A 1 251 ? -34.928 9.951 54.698 1.00 94.62 251 ASN A CA 1
ATOM 1901 C C . ASN A 1 251 ? -34.122 10.369 55.936 1.00 94.62 251 ASN A C 1
ATOM 1903 O O . ASN A 1 251 ? -34.626 11.132 56.767 1.00 94.62 251 ASN A O 1
ATOM 1907 N N . LEU A 1 252 ? -32.866 9.925 56.051 1.00 94.06 252 LEU A N 1
ATOM 1908 C CA . LEU A 1 252 ? -31.964 10.312 57.142 1.00 94.06 252 LEU A CA 1
ATOM 1909 C C . LEU A 1 252 ? -31.714 11.825 57.154 1.00 94.06 252 LEU A C 1
ATOM 1911 O O . LEU A 1 252 ? -31.830 12.467 58.200 1.00 94.06 252 LEU A O 1
ATOM 1915 N N . VAL A 1 253 ? -31.437 12.421 55.993 1.00 95.19 253 VAL A N 1
ATOM 1916 C CA . VAL A 1 253 ? -31.212 13.866 55.846 1.00 95.19 253 VAL A CA 1
ATOM 1917 C C . VAL A 1 253 ? -32.475 14.659 56.193 1.00 95.19 253 VAL A C 1
ATOM 1919 O O . VAL A 1 253 ? -32.391 15.661 56.910 1.00 95.19 253 VAL A O 1
ATOM 1922 N N . LYS A 1 254 ? -33.657 14.215 55.742 1.00 93.81 254 LYS A N 1
ATOM 1923 C CA . LYS A 1 254 ? -34.951 14.820 56.112 1.00 93.81 254 LYS A CA 1
ATOM 1924 C C . LYS A 1 254 ? -35.176 14.772 57.624 1.00 93.81 254 LYS A C 1
ATOM 1926 O O . LYS A 1 254 ? -35.559 15.787 58.208 1.00 93.81 254 LYS A O 1
ATOM 1931 N N . HIS A 1 255 ? -34.902 13.634 58.263 1.00 91.38 255 HIS A N 1
ATOM 1932 C CA . HIS A 1 255 ? -35.040 13.480 59.710 1.00 91.38 255 HIS A CA 1
ATOM 1933 C C . HIS A 1 255 ? -34.078 14.398 60.478 1.00 91.38 255 HIS A C 1
ATOM 1935 O O . HIS A 1 255 ? -34.518 15.139 61.352 1.00 91.38 255 HIS A O 1
ATOM 1941 N N . ALA A 1 256 ? -32.799 14.436 60.096 1.00 92.75 256 ALA A N 1
ATOM 1942 C CA . ALA A 1 256 ? -31.791 15.293 60.724 1.00 92.75 256 ALA A CA 1
ATOM 1943 C C . ALA A 1 256 ? -32.086 16.796 60.561 1.00 92.75 256 ALA A C 1
ATOM 1945 O O . ALA A 1 256 ? -31.850 17.584 61.473 1.00 92.75 256 ALA A O 1
ATOM 1946 N N . ARG A 1 257 ? -32.636 17.223 59.414 1.00 92.06 257 ARG A N 1
ATOM 1947 C CA . ARG A 1 257 ? -33.111 18.609 59.236 1.00 92.06 257 ARG A CA 1
ATOM 1948 C C . ARG A 1 257 ? -34.309 18.923 60.129 1.00 92.06 257 ARG A C 1
ATOM 1950 O O . ARG A 1 257 ? -34.413 20.048 60.610 1.00 92.06 257 ARG A O 1
ATOM 1957 N N . LYS A 1 258 ? -35.207 17.955 60.331 1.00 91.00 258 LYS A N 1
ATOM 1958 C CA . LYS A 1 258 ? -36.399 18.108 61.172 1.00 91.00 258 LYS A CA 1
ATOM 1959 C C . LYS A 1 258 ? -36.053 18.196 62.657 1.00 91.00 258 LYS A C 1
ATOM 1961 O O . LYS A 1 258 ? -36.655 19.009 63.336 1.00 91.00 258 LYS A O 1
ATOM 1966 N N . THR A 1 259 ? -35.103 17.403 63.149 1.00 88.56 259 THR A N 1
ATOM 1967 C CA . THR A 1 259 ? -34.687 17.419 64.565 1.00 88.56 259 THR A CA 1
ATOM 1968 C C . THR A 1 259 ? -33.847 18.638 64.948 1.00 88.56 259 THR A C 1
ATOM 1970 O O . THR A 1 259 ? -33.678 18.913 66.131 1.00 88.56 259 THR A O 1
ATOM 1973 N N . ARG A 1 260 ? -33.309 19.367 63.964 1.00 79.62 260 ARG A N 1
ATOM 1974 C CA . ARG A 1 260 ? -32.508 20.584 64.167 1.00 79.62 260 ARG A CA 1
ATOM 1975 C C . ARG A 1 260 ? -33.337 21.878 64.184 1.00 79.62 260 ARG A C 1
ATOM 1977 O O . ARG A 1 260 ? -32.760 22.940 64.402 1.00 79.62 260 ARG A O 1
ATOM 1984 N N . LYS A 1 261 ? -34.640 21.799 63.900 1.00 57.53 261 LYS A N 1
ATOM 1985 C CA . LYS A 1 261 ? -35.617 22.888 64.052 1.00 57.53 261 LYS A CA 1
ATOM 1986 C C . LYS A 1 261 ? -36.415 22.681 65.328 1.00 57.53 261 LYS A C 1
ATOM 1988 O O . LYS A 1 261 ? -36.735 23.711 65.952 1.00 57.53 261 LYS A O 1
#

InterPro domains:
  IPR031355 YBL010C/LAA2-like [PF17104] (200-261)
  IPR031355 YBL010C/LAA2-like [PTHR38698] (201-261)

Solvent-accessible surface area (backbone atoms only — not comparable to full-atom values): 17301 Å² total; per-residue (Å²): 139,83,79,95,81,80,80,87,76,76,85,77,86,71,83,75,76,77,72,75,83,77,74,84,74,76,88,77,77,100,64,78,82,77,76,86,79,46,73,46,80,34,77,59,92,70,77,52,99,39,65,48,84,92,38,75,54,18,64,64,46,75,79,52,87,81,67,80,38,82,46,54,65,79,68,84,82,62,86,79,76,87,66,97,61,90,74,35,93,43,96,84,63,50,74,80,85,79,47,74,46,76,36,84,64,93,68,78,50,85,48,65,44,82,98,35,75,48,24,62,55,44,70,79,48,85,80,67,79,38,82,44,58,69,82,74,70,71,88,74,87,68,90,62,87,66,75,71,63,92,56,56,99,77,68,62,82,79,86,80,45,75,45,74,37,46,59,95,66,78,53,95,40,63,48,84,92,39,72,52,24,59,56,49,69,77,51,89,78,66,78,36,80,43,80,49,55,84,52,67,81,54,74,80,48,53,76,64,56,53,51,51,52,51,53,53,51,50,54,51,50,53,54,51,50,52,53,48,52,54,50,49,55,52,49,53,50,53,49,52,52,51,52,52,51,50,54,52,50,51,51,51,52,54,49,56,56,58,76,74,108

Organism: Glarea lozoyensis (strain ATCC 74030 / MF5533) (NCBI:txid1104152)

Foldseek 3Di:
DDDPPDDDDDPPPPPPPPPPPPPCPDDDDDDDPPDDFFEAEAADPDDDVLSDPPDPSVVVCVPPDDGPYYHYPPPPPDPDPDDPDCQDPDDPSDHDDFFEAEDADPDQDPCRDPPDPSVVVCVVPDDGPYYHYPPPPPPDDDPDPPPPVCCPVPNDPDDFFEAEAAEPDQDQLRDPPDPSVVVCVPDDDGPYYHHPYNPPVCVPDDPVRVVVVVVVVVVVVVVVVVVVVVVVVVVVVVVVVVVVVVVVVVVVVVVVVVVVD

pLDDT: mean 77.4, std 17.36, range [37.69, 97.81]

Nearest PDB structures (foldseek):
  7sqc-assembly1_8C  TM=1.069E-01  e=2.395E+00  Chlamydomonas reinhardtii